Protein AF-A0A5B7SSB4-F1 (afdb_monomer_lite)

Secondary structure (DSSP, 8-state):
-PPPHHHHHHHHHHHHHHT---EEEEETTTEEEEE-TTHHHHHHHHHHTTTS---------TTT------SSHHHHHHHHHHHHHHHHHHS-S-----HHHHHH-HHHHHHHHHHHHHHHTT-HHHHHHHHHHHHHHHHHHHHHHH-GGGHHHHHHS-HHHHHHHHEEEETTEEEE---GGGTTTHHHHHHTHHHHHHHHHHHTTT--TTS-TTSTT---HHHHHHHHHHHHHHHHHHHHHHHHHHHHHHHHHHHHHHTT-

Organism: NCBI:txid2583587

Sequence (261 aa):
MILNQREKSEILELLISKEVDLRLTIEKNVGISIKHPKFEFIIATIKRSGKNFELDYFQSTFNNTVSVVFKDFASLKHRLSLWFDLIKKDYPSILQEKDNIKKLSRRYYKILEEAIIIKNIGFEDSSGMIFRKALEILIKDYFLFLLPSFEEKVLNNTIGRLITYFYEINNGEFEVKQHTKFGVIKPQLKEIKSLCKKIKTTFKLGNDFAHYERRMEKFNTSQLHSNILKIEQYIDFHMQEEFVKDMKAFLNAEFDSDEQF

Structure (mmCIF, N/CA/C/O backbone):
data_AF-A0A5B7SSB4-F1
#
_entry.id   AF-A0A5B7SSB4-F1
#
loop_
_atom_site.group_PDB
_atom_site.id
_atom_site.type_symbol
_atom_site.label_atom_id
_atom_site.label_alt_id
_atom_site.label_comp_id
_atom_site.label_asym_id
_atom_site.label_entity_id
_atom_site.label_seq_id
_atom_site.pdbx_PDB_ins_code
_atom_site.Cartn_x
_atom_site.Cartn_y
_atom_site.Cartn_z
_atom_site.occupancy
_atom_site.B_iso_or_equiv
_atom_site.auth_seq_id
_atom_site.auth_comp_id
_atom_site.auth_asym_id
_atom_site.auth_atom_id
_atom_site.pdbx_PDB_model_num
ATOM 1 N N . MET A 1 1 ? 14.233 -5.941 -40.319 1.00 61.81 1 MET A N 1
ATOM 2 C CA . MET A 1 1 ? 14.727 -7.268 -39.888 1.00 61.81 1 MET A CA 1
ATOM 3 C C . MET A 1 1 ? 13.528 -8.133 -39.531 1.00 61.81 1 MET A C 1
ATOM 5 O O . MET A 1 1 ? 12.715 -7.692 -38.728 1.00 61.81 1 MET A O 1
ATOM 9 N N . ILE A 1 2 ? 13.370 -9.304 -40.153 1.00 67.75 2 ILE A N 1
ATOM 10 C CA . ILE A 1 2 ? 12.308 -10.261 -39.803 1.00 67.75 2 ILE A CA 1
ATOM 11 C C . ILE A 1 2 ? 12.918 -11.274 -38.834 1.00 67.75 2 ILE A C 1
ATOM 13 O O . ILE A 1 2 ? 13.877 -11.944 -39.199 1.00 67.75 2 ILE A O 1
ATOM 17 N N . LEU A 1 3 ? 12.374 -11.365 -37.617 1.00 71.69 3 LEU A N 1
ATOM 18 C CA . LEU A 1 3 ? 12.866 -12.297 -36.599 1.00 71.69 3 LEU A CA 1
ATOM 19 C C . LEU A 1 3 ? 12.450 -13.734 -36.926 1.00 71.69 3 LEU A C 1
ATOM 21 O O . LEU A 1 3 ? 11.266 -13.999 -37.176 1.00 71.69 3 LEU A O 1
ATOM 25 N N . ASN A 1 4 ? 13.400 -14.665 -36.873 1.00 81.44 4 ASN A N 1
ATOM 26 C CA . ASN A 1 4 ? 13.123 -16.099 -36.962 1.00 81.44 4 ASN A CA 1
ATOM 27 C C . ASN A 1 4 ? 12.555 -16.644 -35.633 1.00 81.44 4 ASN A C 1
ATOM 29 O O . ASN A 1 4 ? 12.520 -15.944 -34.624 1.00 81.44 4 ASN A O 1
ATOM 33 N N . GLN A 1 5 ? 12.076 -17.893 -35.609 1.00 78.62 5 GLN A N 1
ATOM 34 C CA . GLN A 1 5 ? 11.436 -18.451 -34.405 1.00 78.62 5 GLN A CA 1
ATOM 35 C C . GLN A 1 5 ? 12.368 -18.515 -33.188 1.00 78.62 5 GLN A C 1
ATOM 37 O O . GLN A 1 5 ? 11.936 -18.207 -32.082 1.00 78.62 5 GLN A O 1
ATOM 42 N N . ARG A 1 6 ? 13.649 -18.845 -33.386 1.00 84.94 6 ARG A N 1
ATOM 43 C CA . ARG A 1 6 ? 14.643 -18.878 -32.306 1.00 84.94 6 ARG A CA 1
ATOM 44 C C . ARG A 1 6 ? 14.836 -17.490 -31.694 1.00 84.94 6 ARG A C 1
ATOM 46 O O . ARG A 1 6 ? 14.774 -17.339 -30.482 1.00 84.94 6 ARG A O 1
ATOM 53 N N . GLU A 1 7 ? 15.022 -16.478 -32.532 1.00 82.44 7 GLU A N 1
ATOM 54 C CA . GLU A 1 7 ? 15.206 -15.088 -32.105 1.00 82.44 7 GLU A CA 1
ATOM 55 C C . GLU A 1 7 ? 13.996 -14.556 -31.326 1.00 82.44 7 GLU A C 1
ATOM 57 O O . GLU A 1 7 ? 14.156 -13.823 -30.351 1.00 82.44 7 GLU A O 1
ATOM 62 N N . LYS A 1 8 ? 12.776 -14.955 -31.713 1.00 79.75 8 LYS A N 1
ATOM 63 C CA . LYS A 1 8 ? 11.553 -14.623 -30.966 1.00 79.75 8 LYS A CA 1
ATOM 64 C C . LYS A 1 8 ? 11.549 -15.251 -29.572 1.00 79.75 8 LYS A C 1
ATOM 66 O O . LYS A 1 8 ? 11.241 -14.550 -28.610 1.00 79.75 8 LYS A O 1
ATOM 71 N N . SER A 1 9 ? 11.908 -16.531 -29.459 1.00 81.56 9 SER A N 1
ATOM 72 C CA . SER A 1 9 ? 12.008 -17.217 -28.165 1.00 81.56 9 SER A CA 1
ATOM 73 C C . SER A 1 9 ? 13.052 -16.569 -27.258 1.00 81.56 9 SER A C 1
ATOM 75 O O . SER A 1 9 ? 12.758 -16.298 -26.100 1.00 81.56 9 SER A O 1
ATOM 77 N N . GLU A 1 10 ? 14.223 -16.210 -27.792 1.00 85.88 10 GLU A N 1
ATOM 78 C CA . GLU A 1 10 ? 15.281 -15.554 -27.011 1.00 85.88 10 GLU A CA 1
ATOM 79 C C . GLU A 1 10 ? 14.851 -14.183 -26.450 1.00 85.88 10 GLU A C 1
ATOM 81 O O . GLU A 1 10 ? 15.270 -13.798 -25.358 1.00 85.88 10 GLU A O 1
ATOM 86 N N . ILE A 1 11 ? 14.006 -13.431 -27.165 1.00 82.44 11 ILE A N 1
ATOM 87 C CA . ILE A 1 11 ? 13.444 -12.166 -26.657 1.00 82.44 11 ILE A CA 1
ATOM 88 C C . ILE A 1 11 ? 12.428 -12.420 -25.533 1.00 82.44 11 ILE A C 1
ATOM 90 O O . ILE A 1 11 ? 12.405 -11.675 -24.552 1.00 82.44 11 ILE A O 1
ATOM 94 N N . LEU A 1 12 ? 11.590 -13.453 -25.662 1.00 80.56 12 LEU A N 1
ATOM 95 C CA . LEU A 1 12 ? 10.629 -13.831 -24.620 1.00 80.56 12 LEU A CA 1
ATOM 96 C C . LEU A 1 12 ? 11.343 -14.317 -23.351 1.00 80.56 12 LEU A C 1
ATOM 98 O O . LEU A 1 12 ? 10.981 -13.908 -22.252 1.00 80.56 12 LEU A O 1
ATOM 102 N N . GLU A 1 13 ? 12.394 -15.122 -23.491 1.00 84.56 13 GLU A N 1
ATOM 103 C CA . GLU A 1 13 ? 13.246 -15.535 -22.369 1.00 84.56 13 GLU A CA 1
ATOM 104 C C . GLU A 1 13 ? 13.904 -14.332 -21.691 1.00 84.56 13 GLU A C 1
ATOM 106 O O . GLU A 1 13 ? 13.937 -14.250 -20.463 1.00 84.56 13 GLU A O 1
ATOM 111 N N . LEU A 1 14 ? 14.374 -13.358 -22.479 1.00 83.75 14 LEU A N 1
ATOM 112 C CA . LEU A 1 14 ? 14.952 -12.130 -21.946 1.00 83.75 14 LEU A CA 1
ATOM 113 C C . LEU A 1 14 ? 13.928 -11.345 -21.111 1.00 83.75 14 LEU A C 1
ATOM 115 O O . LEU A 1 14 ? 14.255 -10.948 -19.997 1.00 83.75 14 LEU A O 1
ATOM 119 N N . LEU A 1 15 ? 12.694 -11.166 -21.589 1.00 77.88 15 LEU A N 1
ATOM 120 C CA . LEU A 1 15 ? 11.617 -10.543 -20.803 1.00 77.88 15 LEU A CA 1
ATOM 121 C C . LEU A 1 15 ? 11.372 -11.253 -19.468 1.00 77.88 15 LEU A C 1
ATOM 123 O O . LEU A 1 15 ? 11.325 -10.601 -18.424 1.00 77.88 15 LEU A O 1
ATOM 127 N N . ILE A 1 16 ? 11.223 -12.582 -19.514 1.00 79.38 16 ILE A N 1
ATOM 128 C CA . ILE A 1 16 ? 10.944 -13.414 -18.338 1.00 79.38 16 ILE A CA 1
ATOM 129 C C . ILE A 1 16 ? 12.093 -13.291 -17.335 1.00 79.38 16 ILE A C 1
ATOM 131 O O . ILE A 1 16 ? 11.853 -13.014 -16.164 1.00 79.38 16 ILE A O 1
ATOM 135 N N . SER A 1 17 ? 13.342 -13.401 -17.801 1.00 81.75 17 SER A N 1
ATOM 136 C CA . SER A 1 17 ? 14.544 -13.275 -16.962 1.00 81.75 17 SER A CA 1
ATOM 137 C C . SER A 1 17 ? 14.662 -11.916 -16.270 1.00 81.75 17 SER A C 1
ATOM 139 O O . SER A 1 17 ? 15.265 -11.800 -15.204 1.00 81.75 17 SER A O 1
ATOM 141 N N . LYS A 1 18 ? 14.087 -10.874 -16.876 1.00 78.75 18 LYS A N 1
ATOM 142 C CA . LYS A 1 18 ? 14.100 -9.512 -16.347 1.00 78.75 18 LYS A CA 1
ATOM 143 C C . LYS A 1 18 ? 12.887 -9.219 -15.466 1.00 78.75 18 LYS A C 1
ATOM 145 O O . LYS A 1 18 ? 12.890 -8.185 -14.809 1.00 78.75 18 LYS A O 1
ATOM 150 N N . GLU A 1 19 ? 11.914 -10.127 -15.364 1.00 71.62 19 GLU A N 1
ATOM 151 C CA . GLU A 1 19 ? 10.682 -9.960 -14.575 1.00 71.62 19 GLU A CA 1
ATOM 152 C C . GLU A 1 19 ? 9.905 -8.689 -14.961 1.00 71.62 19 GLU A C 1
ATOM 154 O O . GLU A 1 19 ? 9.347 -7.993 -14.111 1.00 71.62 19 GLU A O 1
ATOM 159 N N . VAL A 1 20 ? 9.905 -8.344 -16.252 1.00 69.69 20 VAL A N 1
ATOM 160 C CA . VAL A 1 20 ? 9.178 -7.174 -16.751 1.00 69.69 20 VAL A CA 1
ATOM 161 C C . VAL A 1 20 ? 7.845 -7.634 -17.331 1.00 69.69 20 VAL A C 1
ATOM 163 O O . VAL A 1 20 ? 7.819 -8.386 -18.305 1.00 69.69 20 VAL A O 1
ATOM 166 N N . ASP A 1 21 ? 6.737 -7.165 -16.757 1.00 68.25 21 ASP A N 1
ATOM 167 C CA . ASP A 1 21 ? 5.391 -7.453 -17.262 1.00 68.25 21 ASP A CA 1
ATOM 168 C C . ASP A 1 21 ? 5.093 -6.623 -18.516 1.00 68.25 21 ASP A C 1
ATOM 170 O O . ASP A 1 21 ? 4.445 -5.583 -18.469 1.00 68.25 21 ASP A O 1
ATOM 174 N N . LEU A 1 22 ? 5.629 -7.046 -19.659 1.00 67.75 22 LEU A N 1
ATOM 175 C CA . LEU A 1 22 ? 5.353 -6.448 -20.963 1.00 67.75 22 LEU A CA 1
ATOM 176 C C . LEU A 1 22 ? 4.788 -7.500 -21.899 1.00 67.75 22 LEU A C 1
ATOM 178 O O . LEU A 1 22 ? 5.375 -8.564 -22.096 1.00 67.75 22 LEU A O 1
ATOM 182 N N . ARG A 1 23 ? 3.692 -7.162 -22.581 1.00 64.94 23 ARG A N 1
ATOM 183 C CA . ARG A 1 23 ? 3.211 -7.976 -23.695 1.00 64.94 23 ARG A CA 1
ATOM 184 C C . ARG A 1 23 ? 3.911 -7.524 -24.964 1.00 64.94 23 ARG A C 1
ATOM 186 O O . ARG A 1 23 ? 3.591 -6.472 -25.514 1.00 64.94 23 ARG A O 1
ATOM 193 N N . LEU A 1 24 ? 4.849 -8.329 -25.450 1.00 63.88 24 LEU A N 1
ATOM 194 C CA . LEU A 1 24 ? 5.444 -8.121 -26.767 1.00 63.88 24 LEU A CA 1
ATOM 195 C C . LEU A 1 24 ? 4.628 -8.854 -27.823 1.00 63.88 24 LEU A C 1
ATOM 197 O O . LEU A 1 24 ? 4.433 -10.064 -27.753 1.00 63.88 24 LEU A O 1
ATOM 201 N N . THR A 1 25 ? 4.167 -8.116 -28.825 1.00 60.38 25 THR A N 1
ATOM 202 C CA . THR A 1 25 ? 3.617 -8.692 -30.051 1.00 60.38 25 THR A CA 1
ATOM 203 C C . THR A 1 25 ? 4.641 -8.498 -31.156 1.00 60.38 25 THR A C 1
ATOM 205 O O . THR A 1 25 ? 5.017 -7.373 -31.468 1.00 60.38 25 THR A O 1
ATOM 208 N N . ILE A 1 26 ? 5.121 -9.590 -31.745 1.00 59.38 26 ILE A N 1
ATOM 209 C CA . ILE A 1 26 ? 6.052 -9.526 -32.875 1.00 59.38 26 ILE A CA 1
ATOM 210 C C . ILE A 1 26 ? 5.217 -9.601 -34.149 1.00 59.38 26 ILE A C 1
ATOM 212 O O . ILE A 1 26 ? 4.745 -10.675 -34.530 1.00 59.38 26 ILE A O 1
ATOM 216 N N . GLU A 1 27 ? 4.996 -8.452 -34.780 1.00 57.31 27 GLU A N 1
ATOM 217 C CA . GLU A 1 27 ? 4.173 -8.351 -35.981 1.00 57.31 27 GLU A CA 1
ATOM 218 C C . GLU A 1 27 ? 4.957 -8.845 -37.200 1.00 57.31 27 GLU A C 1
ATOM 220 O O . GLU A 1 27 ? 6.133 -8.512 -37.393 1.00 57.31 27 GLU A O 1
ATOM 225 N N . LYS A 1 28 ? 4.314 -9.665 -38.043 1.00 52.06 28 LYS A N 1
ATOM 226 C CA . LYS A 1 28 ? 4.916 -10.120 -39.302 1.00 52.06 28 LYS A CA 1
ATOM 227 C C . LYS A 1 28 ? 5.254 -8.888 -40.146 1.00 52.06 28 LYS A C 1
ATOM 229 O O . LYS A 1 28 ? 4.363 -8.139 -40.518 1.00 52.06 28 LYS A O 1
ATOM 234 N N . ASN A 1 29 ? 6.537 -8.730 -40.466 1.00 50.91 29 ASN A N 1
ATOM 235 C CA . ASN A 1 29 ? 7.087 -7.722 -41.381 1.00 50.91 29 ASN A CA 1
ATOM 236 C C . ASN A 1 29 ? 7.134 -6.264 -40.881 1.00 50.91 29 ASN A C 1
ATOM 238 O O . ASN A 1 29 ? 7.592 -5.417 -41.641 1.00 50.91 29 ASN A O 1
ATOM 242 N N . VAL A 1 30 ? 6.735 -5.960 -39.636 1.00 51.00 30 VAL A N 1
ATOM 243 C CA . VAL A 1 30 ? 6.616 -4.560 -39.158 1.00 51.00 30 VAL A CA 1
ATOM 244 C C . VAL A 1 30 ? 7.504 -4.246 -37.944 1.00 51.00 30 VAL A C 1
ATOM 246 O O . VAL A 1 30 ? 8.004 -3.129 -37.832 1.00 51.00 30 VAL A O 1
ATOM 249 N N . GLY A 1 31 ? 7.804 -5.222 -37.076 1.00 58.00 31 GLY A N 1
ATOM 250 C CA . GLY A 1 31 ? 8.709 -5.028 -35.933 1.00 58.00 31 GLY A CA 1
ATOM 251 C C . GLY A 1 31 ? 8.188 -5.623 -34.623 1.00 58.00 31 GLY A C 1
ATOM 252 O O . GLY A 1 31 ? 7.374 -6.547 -34.622 1.00 58.00 31 GLY A O 1
ATOM 253 N N . ILE A 1 32 ? 8.694 -5.107 -33.499 1.00 58.12 32 ILE A N 1
ATOM 254 C CA . ILE A 1 32 ? 8.256 -5.473 -32.145 1.00 58.12 32 ILE A CA 1
ATOM 255 C C . ILE A 1 32 ? 7.293 -4.397 -31.646 1.00 58.12 32 ILE A C 1
ATOM 257 O O . ILE A 1 32 ? 7.675 -3.240 -31.500 1.00 58.12 32 ILE A O 1
ATOM 261 N N . SER A 1 33 ? 6.061 -4.794 -31.351 1.00 61.00 33 SER A N 1
ATOM 262 C CA . SER A 1 33 ? 5.044 -3.958 -30.721 1.00 61.00 33 SER A CA 1
ATOM 263 C C . SER A 1 33 ? 5.019 -4.243 -29.221 1.00 61.00 33 SER A C 1
ATOM 265 O O . SER A 1 33 ? 4.855 -5.390 -28.797 1.00 61.00 33 SER A O 1
ATOM 267 N N . ILE A 1 34 ? 5.212 -3.206 -28.406 1.00 61.12 34 ILE A N 1
ATOM 268 C CA . ILE A 1 34 ? 5.143 -3.297 -26.945 1.00 61.12 34 ILE A CA 1
ATOM 269 C C . ILE A 1 34 ? 3.747 -2.854 -26.519 1.00 61.12 34 ILE A C 1
ATOM 271 O O . ILE A 1 34 ? 3.379 -1.696 -26.698 1.00 61.12 34 ILE A O 1
ATOM 275 N N . LYS A 1 35 ? 2.975 -3.761 -25.921 1.00 60.94 35 LYS A N 1
ATOM 276 C CA . LYS A 1 35 ? 1.683 -3.444 -25.312 1.00 60.94 35 LYS A CA 1
ATOM 277 C C . LYS A 1 35 ? 1.819 -3.479 -23.799 1.00 60.94 35 LYS A C 1
ATOM 279 O O . LYS A 1 35 ? 2.118 -4.515 -23.209 1.00 60.94 35 LYS A O 1
ATOM 284 N N . HIS A 1 36 ? 1.562 -2.337 -23.175 1.00 60.50 36 HIS A N 1
ATOM 285 C CA . HIS A 1 36 ? 1.507 -2.211 -21.727 1.00 60.50 36 HIS A CA 1
ATOM 286 C C . HIS A 1 36 ? 0.475 -1.141 -21.348 1.00 60.50 36 HIS A C 1
ATOM 288 O O . HIS A 1 36 ? 0.444 -0.100 -22.010 1.00 60.50 36 HIS A O 1
ATOM 294 N N . PRO A 1 37 ? -0.329 -1.328 -20.280 1.00 56.59 37 PRO A N 1
ATOM 295 C CA . PRO A 1 37 ? -1.279 -0.312 -19.812 1.00 56.59 37 PRO A CA 1
ATOM 296 C C . PRO A 1 37 ? -0.639 1.054 -19.525 1.00 56.59 37 PRO A C 1
ATOM 298 O O . PRO A 1 37 ? -1.326 2.069 -19.499 1.00 56.59 37 PRO A O 1
ATOM 301 N N . LYS A 1 38 ? 0.684 1.085 -19.325 1.00 60.94 38 LYS A N 1
ATOM 302 C CA . LYS A 1 38 ? 1.476 2.291 -19.049 1.00 60.94 38 LYS A CA 1
ATOM 303 C C . LYS A 1 38 ? 2.543 2.581 -20.096 1.00 60.94 38 LYS A C 1
ATOM 305 O O . LYS A 1 38 ? 3.650 2.997 -19.761 1.00 60.94 38 LYS A O 1
ATOM 310 N N . PHE A 1 39 ? 2.218 2.330 -21.359 1.00 62.78 39 PHE A N 1
ATOM 311 C CA . PHE A 1 39 ? 3.118 2.547 -22.491 1.00 62.78 39 PHE A CA 1
ATOM 312 C C . PHE A 1 39 ? 3.774 3.943 -22.493 1.00 62.78 39 PHE A C 1
ATOM 314 O O . PHE A 1 39 ? 4.983 4.044 -22.682 1.00 62.78 39 PHE A O 1
ATOM 321 N N . GLU A 1 40 ? 3.028 5.003 -22.166 1.00 61.25 40 GLU A N 1
ATOM 322 C CA . GLU A 1 40 ? 3.552 6.381 -22.107 1.00 61.25 40 GLU A CA 1
ATOM 323 C C . GLU A 1 40 ? 4.732 6.553 -21.132 1.00 61.25 40 GLU A C 1
ATOM 325 O O . GLU A 1 40 ? 5.700 7.253 -21.434 1.00 61.25 40 GLU A O 1
ATOM 330 N N . PHE A 1 41 ? 4.704 5.867 -19.985 1.00 61.09 41 PHE A N 1
ATOM 331 C CA . PHE A 1 41 ? 5.784 5.926 -18.994 1.00 61.09 41 PHE A CA 1
ATOM 332 C C . PHE A 1 41 ? 7.034 5.193 -19.474 1.00 61.09 41 PHE A C 1
ATOM 334 O O . PHE A 1 41 ? 8.143 5.694 -19.311 1.00 61.09 41 PHE A O 1
ATOM 341 N N . ILE A 1 42 ? 6.855 4.046 -20.133 1.00 63.72 42 ILE A N 1
ATOM 342 C CA . ILE A 1 42 ? 7.950 3.290 -20.751 1.00 63.72 42 ILE A CA 1
ATOM 343 C C . ILE A 1 42 ? 8.645 4.146 -21.814 1.00 63.72 42 ILE A C 1
ATOM 345 O O . ILE A 1 42 ? 9.872 4.246 -21.828 1.00 63.72 42 ILE A O 1
ATOM 349 N N . ILE A 1 43 ? 7.869 4.828 -22.661 1.00 64.19 43 ILE A N 1
ATOM 350 C CA . ILE A 1 43 ? 8.411 5.746 -23.666 1.00 64.19 43 ILE A CA 1
ATOM 351 C C . ILE A 1 43 ? 9.146 6.920 -23.013 1.00 64.19 43 ILE A C 1
ATOM 353 O O . ILE A 1 43 ? 10.232 7.279 -23.471 1.00 64.19 43 ILE A O 1
ATOM 357 N N . ALA A 1 44 ? 8.610 7.503 -21.939 1.00 64.38 44 ALA A N 1
ATOM 358 C CA . ALA A 1 44 ? 9.283 8.571 -21.203 1.00 64.38 44 ALA A CA 1
ATOM 359 C C . ALA A 1 44 ? 10.620 8.108 -20.592 1.00 64.38 44 ALA A C 1
ATOM 361 O O . ALA A 1 44 ? 11.628 8.803 -20.736 1.00 64.38 44 ALA A O 1
ATOM 362 N N . THR A 1 45 ? 10.660 6.918 -19.982 1.00 65.81 45 THR A N 1
ATOM 363 C CA . THR A 1 45 ? 11.883 6.291 -19.450 1.00 65.81 45 THR A CA 1
ATOM 364 C C . THR A 1 45 ? 12.933 6.093 -20.541 1.00 65.81 45 THR A C 1
ATOM 366 O O . THR A 1 45 ? 14.085 6.504 -20.373 1.00 65.81 45 THR A O 1
ATOM 369 N N . ILE A 1 46 ? 12.534 5.541 -21.691 1.00 65.25 46 ILE A N 1
ATOM 370 C CA . ILE A 1 46 ? 13.436 5.322 -22.828 1.00 65.25 46 ILE A CA 1
ATOM 371 C C . ILE A 1 46 ? 13.962 6.664 -23.360 1.00 65.25 46 ILE A C 1
ATOM 373 O O . ILE A 1 46 ? 15.174 6.823 -23.507 1.00 65.25 46 ILE A O 1
ATOM 377 N N . LYS A 1 47 ? 13.090 7.663 -23.566 1.00 65.12 47 LYS A N 1
ATOM 378 C CA . LYS A 1 47 ? 13.470 9.009 -24.040 1.00 65.12 47 LYS A CA 1
ATOM 379 C C . LYS A 1 47 ? 14.444 9.715 -23.089 1.00 65.12 47 LYS A C 1
ATOM 381 O O . LYS A 1 47 ? 15.429 10.292 -23.542 1.00 65.12 47 LYS A O 1
ATOM 386 N N . ARG A 1 48 ? 14.209 9.642 -21.773 1.00 62.19 48 ARG A N 1
ATOM 387 C CA . ARG A 1 48 ? 15.051 10.279 -20.740 1.00 62.19 48 ARG A CA 1
ATOM 388 C C . ARG A 1 48 ? 16.475 9.721 -20.703 1.00 62.19 48 ARG A C 1
ATOM 390 O O . ARG A 1 48 ? 17.406 10.448 -20.373 1.00 62.19 48 ARG A O 1
ATOM 397 N N . SER A 1 49 ? 16.659 8.449 -21.052 1.00 60.78 49 SER A N 1
ATOM 398 C CA . SER A 1 49 ? 17.982 7.808 -21.077 1.00 60.78 49 SER A CA 1
ATOM 399 C C . SER A 1 49 ? 18.905 8.304 -22.208 1.00 60.78 49 SER A C 1
ATOM 401 O O . SER A 1 49 ? 20.082 7.941 -22.246 1.00 60.78 49 SER A O 1
ATOM 403 N N . GLY A 1 50 ? 18.399 9.155 -23.111 1.00 52.81 50 GLY A N 1
ATOM 404 C CA . GLY A 1 50 ? 19.053 9.653 -24.324 1.00 52.81 50 GLY A CA 1
ATOM 405 C C . GLY A 1 50 ? 20.249 10.595 -24.136 1.00 52.81 50 GLY A C 1
ATOM 406 O O . GLY A 1 50 ? 20.249 11.687 -24.692 1.00 52.81 50 GLY A O 1
ATOM 407 N N . LYS A 1 51 ? 21.300 10.170 -23.422 1.00 45.78 51 LYS A N 1
ATOM 408 C CA . LYS A 1 51 ? 22.646 10.765 -23.560 1.00 45.78 51 LYS A CA 1
ATOM 409 C C . LYS A 1 51 ? 23.645 9.907 -24.348 1.00 45.78 51 LYS A C 1
ATOM 411 O O . LYS A 1 51 ? 24.652 10.454 -24.764 1.00 45.78 51 LYS A O 1
ATOM 416 N N . ASN A 1 52 ? 23.352 8.632 -24.631 1.00 40.88 52 ASN A N 1
ATOM 417 C CA . ASN A 1 52 ? 24.245 7.732 -25.393 1.00 40.88 52 ASN A CA 1
ATOM 418 C C . ASN A 1 52 ? 23.538 6.930 -26.503 1.00 40.88 52 ASN A C 1
ATOM 420 O O . ASN A 1 52 ? 24.087 5.961 -27.024 1.00 40.88 52 ASN A O 1
ATOM 424 N N . PHE A 1 53 ? 22.301 7.282 -26.847 1.00 48.59 53 PHE A N 1
ATOM 425 C CA . PHE A 1 53 ? 21.499 6.509 -27.790 1.00 48.59 53 PHE A CA 1
ATOM 426 C C . PHE A 1 53 ? 21.114 7.403 -28.963 1.00 48.59 53 PHE A C 1
ATOM 428 O O . PHE A 1 53 ? 20.040 7.997 -28.958 1.00 48.59 53 PHE A O 1
ATOM 435 N N . GLU A 1 54 ? 21.997 7.512 -29.957 1.00 38.09 54 GLU A N 1
ATOM 436 C CA . GLU A 1 54 ? 21.603 8.002 -31.279 1.00 38.09 54 GLU A CA 1
ATOM 437 C C . GLU A 1 54 ? 20.495 7.080 -31.802 1.00 38.09 54 GLU A C 1
ATOM 439 O O . GLU A 1 54 ? 20.689 5.891 -32.080 1.00 38.09 54 GLU A O 1
ATOM 444 N N . LEU A 1 55 ? 19.284 7.627 -31.777 1.00 42.22 55 LEU A N 1
ATOM 445 C CA . LEU A 1 55 ? 18.058 7.052 -32.298 1.00 42.22 55 LEU A CA 1
ATOM 446 C C . LEU A 1 55 ? 17.940 7.560 -33.728 1.00 42.22 55 LEU A C 1
ATOM 448 O O . LEU A 1 55 ? 17.255 8.547 -33.994 1.00 42.22 55 LEU A O 1
ATOM 452 N N . ASP A 1 56 ? 18.660 6.911 -34.635 1.00 31.27 56 ASP A N 1
ATOM 453 C CA . ASP A 1 56 ? 18.478 7.156 -36.056 1.00 31.27 56 ASP A CA 1
ATOM 454 C C . ASP A 1 56 ? 17.033 6.786 -36.435 1.00 31.27 56 ASP A C 1
ATOM 456 O O . ASP A 1 56 ? 16.619 5.628 -36.355 1.00 31.27 56 ASP A O 1
ATOM 460 N N . TYR A 1 57 ? 16.296 7.820 -36.853 1.00 34.97 57 TYR A N 1
ATOM 461 C CA . TYR A 1 57 ? 14.944 7.832 -37.421 1.00 34.97 57 TYR A CA 1
ATOM 462 C C . TYR A 1 57 ? 13.770 7.646 -36.444 1.00 34.97 57 TYR A C 1
ATOM 464 O O . TYR A 1 57 ? 13.138 6.597 -36.355 1.00 34.97 57 TYR A O 1
ATOM 472 N N . PHE A 1 58 ? 13.366 8.755 -35.817 1.00 36.91 58 PHE A N 1
ATOM 473 C CA . PHE A 1 58 ? 11.980 8.962 -35.395 1.00 36.91 58 PHE A CA 1
ATOM 474 C C . PHE A 1 58 ? 11.122 9.334 -36.615 1.00 36.91 58 PHE A C 1
ATOM 476 O O . PHE A 1 58 ? 11.175 10.471 -37.079 1.00 36.91 58 PHE A O 1
ATOM 483 N N . GLN A 1 59 ? 10.279 8.426 -37.108 1.00 34.88 59 GLN A N 1
ATOM 484 C CA . GLN A 1 59 ? 9.083 8.830 -37.853 1.00 34.88 59 GLN A CA 1
ATOM 485 C C . GLN A 1 59 ? 7.872 8.705 -36.933 1.00 34.88 59 GLN A C 1
ATOM 487 O O . GLN A 1 59 ? 7.290 7.639 -36.758 1.00 34.88 59 GLN A O 1
ATOM 492 N N . SER A 1 60 ? 7.509 9.834 -36.326 1.00 32.25 60 SER A N 1
ATOM 493 C CA . SER A 1 60 ? 6.186 10.027 -35.743 1.00 32.25 60 SER A CA 1
ATOM 494 C C . SER A 1 60 ? 5.157 9.923 -36.866 1.00 32.25 60 SER A C 1
ATOM 496 O O . SER A 1 60 ? 5.016 10.851 -37.661 1.00 32.25 60 SER A O 1
ATOM 498 N N . THR A 1 61 ? 4.409 8.827 -36.916 1.00 35.53 61 THR A N 1
ATOM 499 C CA . THR A 1 61 ? 3.070 8.859 -37.505 1.00 35.53 61 THR A CA 1
ATOM 500 C C . THR A 1 61 ? 2.052 8.784 -36.376 1.00 35.53 61 THR A C 1
ATOM 502 O O . THR A 1 61 ? 2.272 8.091 -35.387 1.00 35.53 61 THR A O 1
ATOM 505 N N . PHE A 1 62 ? 0.999 9.586 -36.539 1.00 34.38 62 PHE A N 1
ATOM 506 C CA . PHE A 1 62 ? -0.193 9.923 -35.742 1.00 34.38 62 PHE A CA 1
ATOM 507 C C . PHE A 1 62 ? -0.772 8.954 -34.666 1.00 34.38 62 PHE A C 1
ATOM 509 O O . PHE A 1 62 ? -1.777 9.305 -34.058 1.00 34.38 62 PHE A O 1
ATOM 516 N N . ASN A 1 63 ? -0.167 7.800 -34.356 1.00 42.69 63 ASN A N 1
ATOM 517 C CA . ASN A 1 63 ? -0.747 6.706 -33.560 1.00 42.69 63 ASN A CA 1
ATOM 518 C C . ASN A 1 63 ? 0.115 6.215 -32.365 1.00 42.69 63 ASN A C 1
ATOM 520 O O . ASN A 1 63 ? 0.049 5.037 -32.012 1.00 42.69 63 ASN A O 1
ATOM 524 N N . ASN A 1 64 ? 0.951 7.057 -31.741 1.00 48.59 64 ASN A N 1
ATOM 525 C CA . ASN A 1 64 ? 1.815 6.674 -30.597 1.00 48.59 64 ASN A CA 1
ATOM 526 C C . ASN A 1 64 ? 2.688 5.421 -30.835 1.00 48.59 64 ASN A C 1
ATOM 528 O O . ASN A 1 64 ? 3.029 4.694 -29.904 1.00 48.59 64 ASN A O 1
ATOM 532 N N . THR A 1 65 ? 3.072 5.143 -32.079 1.00 44.88 65 THR A N 1
ATOM 533 C CA . THR A 1 65 ? 3.890 3.972 -32.416 1.00 44.88 65 THR A CA 1
ATOM 534 C C . THR A 1 65 ? 5.359 4.384 -32.521 1.00 44.88 65 THR A C 1
ATOM 536 O O . THR A 1 65 ? 5.683 5.357 -33.198 1.00 44.88 65 THR A O 1
ATOM 539 N N . VAL A 1 66 ? 6.256 3.669 -31.834 1.00 50.75 66 VAL A N 1
ATOM 540 C CA . VAL A 1 66 ? 7.710 3.897 -31.904 1.00 50.75 66 VAL A CA 1
ATOM 541 C C . VAL A 1 66 ? 8.347 2.751 -32.676 1.00 50.75 66 VAL A C 1
ATOM 543 O O . VAL A 1 66 ? 8.329 1.609 -32.222 1.00 50.75 66 VAL A O 1
ATOM 546 N N . SER A 1 67 ? 8.920 3.059 -33.837 1.00 51.50 67 SER A N 1
ATOM 547 C CA . SER A 1 67 ? 9.654 2.099 -34.661 1.00 51.50 67 SER A CA 1
ATOM 548 C C . SER A 1 67 ? 11.152 2.348 -34.511 1.00 51.50 67 SER A C 1
ATOM 550 O O . SER A 1 67 ? 11.617 3.458 -34.740 1.00 51.50 67 SER A O 1
ATOM 552 N N . VAL A 1 68 ? 11.907 1.318 -34.123 1.00 56.16 68 VAL A N 1
ATOM 553 C CA . VAL A 1 68 ? 13.375 1.367 -34.042 1.00 56.16 68 VAL A CA 1
ATOM 554 C C . VAL A 1 68 ? 13.949 0.317 -34.983 1.00 56.16 68 VAL A C 1
ATOM 556 O O . VAL A 1 68 ? 13.559 -0.852 -34.932 1.00 56.16 68 VAL A O 1
ATOM 559 N N . VAL A 1 69 ? 14.868 0.735 -35.853 1.00 58.88 69 VAL A N 1
ATOM 560 C CA . VAL A 1 69 ? 15.541 -0.152 -36.808 1.00 58.88 69 VAL A CA 1
ATOM 561 C C . VAL A 1 69 ? 16.886 -0.582 -36.229 1.00 58.88 69 VAL A C 1
ATOM 563 O O . VAL A 1 69 ? 17.709 0.244 -35.847 1.00 58.88 69 VAL A O 1
ATOM 566 N N . PHE A 1 70 ? 17.121 -1.891 -36.180 1.00 64.88 70 PHE A N 1
ATOM 567 C CA . PHE A 1 70 ? 18.371 -2.478 -35.698 1.00 64.88 70 PHE A CA 1
ATOM 568 C C . PHE A 1 70 ? 19.136 -3.113 -36.856 1.00 64.88 70 PHE A C 1
ATOM 570 O O . PHE A 1 70 ? 18.526 -3.742 -37.724 1.00 64.88 70 PHE A O 1
ATOM 577 N N . LYS A 1 71 ? 20.465 -2.950 -36.854 1.00 70.19 71 LYS A N 1
ATOM 578 C CA . LYS A 1 71 ? 21.362 -3.498 -37.887 1.00 70.19 71 LYS A CA 1
ATOM 579 C C . LYS A 1 71 ? 21.407 -5.029 -37.860 1.00 70.19 71 LYS A C 1
ATOM 581 O O . LYS A 1 71 ? 21.454 -5.653 -38.912 1.00 70.19 71 LYS A O 1
ATOM 586 N N . ASP A 1 72 ? 21.352 -5.614 -36.667 1.00 78.12 72 ASP A N 1
ATOM 587 C CA . ASP A 1 72 ? 21.441 -7.054 -36.436 1.00 78.12 72 ASP A CA 1
ATOM 588 C C . ASP A 1 72 ? 20.707 -7.464 -35.140 1.00 78.12 72 ASP A C 1
ATOM 590 O O . ASP A 1 72 ? 20.313 -6.621 -34.321 1.00 78.12 72 ASP A O 1
ATOM 594 N N . PHE A 1 73 ? 20.515 -8.774 -34.956 1.00 79.31 73 PHE A N 1
ATOM 595 C CA . PHE A 1 73 ? 19.812 -9.330 -33.800 1.00 79.31 73 PHE A CA 1
ATOM 596 C C . PHE A 1 73 ? 20.567 -9.142 -32.474 1.00 79.31 73 PHE A C 1
ATOM 598 O O . PHE A 1 73 ? 19.933 -8.902 -31.447 1.00 79.31 73 PHE A O 1
ATOM 605 N N . ALA A 1 74 ? 21.902 -9.197 -32.470 1.00 81.19 74 ALA A N 1
ATOM 606 C CA . ALA A 1 74 ? 22.690 -9.018 -31.249 1.00 81.19 74 ALA A CA 1
ATOM 607 C C . ALA A 1 74 ? 22.554 -7.585 -30.710 1.00 81.19 74 ALA A C 1
ATOM 609 O O . ALA A 1 74 ? 22.307 -7.383 -29.519 1.00 81.19 74 ALA A O 1
ATOM 610 N N . SER A 1 75 ? 22.603 -6.601 -31.608 1.00 77.88 75 SER A N 1
ATOM 611 C CA . SER A 1 75 ? 22.325 -5.194 -31.337 1.00 77.88 75 SER A CA 1
ATOM 612 C C . SER A 1 75 ? 20.915 -5.004 -30.772 1.00 77.88 75 SER A C 1
ATOM 614 O O . SER A 1 75 ? 20.752 -4.330 -29.756 1.00 77.88 75 SER A O 1
ATOM 616 N N . LEU A 1 76 ? 19.895 -5.625 -31.376 1.00 78.69 76 LEU A N 1
ATOM 617 C CA . LEU A 1 76 ? 18.523 -5.598 -30.856 1.00 78.69 76 LEU A CA 1
ATOM 618 C C . LEU A 1 76 ? 18.439 -6.180 -29.438 1.00 78.69 76 LEU A C 1
ATOM 620 O O . LEU A 1 76 ? 17.923 -5.522 -28.536 1.00 78.69 76 LEU A O 1
ATOM 624 N N . LYS A 1 77 ? 18.963 -7.392 -29.229 1.00 81.69 77 LYS A N 1
ATOM 625 C CA . LYS A 1 77 ? 18.910 -8.106 -27.945 1.00 81.69 77 LYS A CA 1
ATOM 626 C C . LYS A 1 77 ? 19.591 -7.317 -26.830 1.00 81.69 77 LYS A C 1
ATOM 628 O O . LYS A 1 77 ? 19.030 -7.177 -25.745 1.00 81.69 77 LYS A O 1
ATOM 633 N N . HIS A 1 78 ? 20.767 -6.753 -27.108 1.00 83.19 78 HIS A N 1
ATOM 634 C CA . HIS A 1 78 ? 21.484 -5.916 -26.153 1.00 83.19 78 HIS A CA 1
ATOM 635 C C . HIS A 1 78 ? 20.663 -4.684 -25.751 1.00 83.19 78 HIS A C 1
ATOM 637 O O . HIS A 1 78 ? 20.511 -4.404 -24.561 1.00 83.19 78 HIS A O 1
ATOM 643 N N . ARG A 1 79 ? 20.065 -3.978 -26.720 1.00 77.50 79 ARG A N 1
ATOM 644 C CA . ARG A 1 79 ? 19.252 -2.791 -26.413 1.00 77.50 79 ARG A CA 1
ATOM 645 C C . ARG A 1 79 ? 17.960 -3.131 -25.686 1.00 77.50 79 ARG A C 1
ATOM 647 O O . ARG A 1 79 ? 17.619 -2.425 -24.746 1.00 77.50 79 ARG A O 1
ATOM 654 N N . LEU A 1 80 ? 17.279 -4.212 -26.067 1.00 79.00 80 LEU A N 1
ATOM 655 C CA . LEU A 1 80 ? 16.110 -4.695 -25.332 1.00 79.00 80 LEU A CA 1
ATOM 656 C C . LEU A 1 80 ? 16.467 -5.028 -23.885 1.00 79.00 80 LEU A C 1
ATOM 658 O O . LEU A 1 80 ? 15.714 -4.657 -22.995 1.00 79.00 80 LEU A O 1
ATOM 662 N N . SER A 1 81 ? 17.631 -5.635 -23.629 1.00 83.19 81 SER A N 1
ATOM 663 C CA . SER A 1 81 ? 18.088 -5.866 -22.254 1.00 83.19 81 SER A CA 1
ATOM 664 C C . SER A 1 81 ? 18.230 -4.554 -21.489 1.00 83.19 81 SER A C 1
ATOM 666 O O . SER A 1 81 ? 17.689 -4.448 -20.396 1.00 83.19 81 SER A O 1
ATOM 668 N N . LEU A 1 82 ? 18.901 -3.548 -22.064 1.00 81.44 82 LEU A N 1
ATOM 669 C CA . LEU A 1 82 ? 19.054 -2.237 -21.422 1.00 81.44 82 LEU A CA 1
ATOM 670 C C . LEU A 1 82 ? 17.703 -1.557 -21.175 1.00 81.44 82 LEU A C 1
ATOM 672 O O . LEU A 1 82 ? 17.493 -0.966 -20.119 1.00 81.44 82 LEU A O 1
ATOM 676 N N . TRP A 1 83 ? 16.771 -1.648 -22.125 1.00 78.62 83 TRP A N 1
ATOM 677 C CA . TRP A 1 83 ? 15.421 -1.118 -21.953 1.00 78.62 83 TRP A CA 1
ATOM 678 C C . TRP A 1 83 ? 14.665 -1.851 -20.860 1.00 78.62 83 TRP A C 1
ATOM 680 O O . TRP A 1 83 ? 14.063 -1.195 -20.023 1.00 78.62 83 TRP A O 1
ATOM 690 N N . PHE A 1 84 ? 14.709 -3.179 -20.820 1.00 79.06 84 PHE A N 1
ATOM 691 C CA . PHE A 1 84 ? 14.065 -3.950 -19.761 1.00 79.06 84 PHE A CA 1
ATOM 692 C C . PHE A 1 84 ? 14.697 -3.668 -18.402 1.00 79.06 84 PHE A C 1
ATOM 694 O O . PHE A 1 84 ? 13.963 -3.549 -17.432 1.00 79.06 84 PHE A O 1
ATOM 701 N N . ASP A 1 85 ? 16.012 -3.462 -18.328 1.00 77.56 85 ASP A N 1
ATOM 702 C CA . ASP A 1 85 ? 16.689 -3.043 -17.098 1.00 77.56 85 ASP A CA 1
ATOM 703 C C . ASP A 1 85 ? 16.228 -1.651 -16.643 1.00 77.56 85 ASP A C 1
ATOM 705 O O . ASP A 1 85 ? 15.959 -1.442 -15.462 1.00 77.56 85 ASP A O 1
ATOM 709 N N . LEU A 1 86 ? 16.072 -0.701 -17.570 1.00 73.00 86 LEU A N 1
ATOM 710 C CA . LEU A 1 86 ? 15.562 0.641 -17.273 1.00 73.00 86 LEU A CA 1
ATOM 711 C C . LEU A 1 86 ? 14.077 0.639 -16.904 1.00 73.00 86 LEU A C 1
ATOM 713 O O . LEU A 1 86 ? 13.684 1.326 -15.967 1.00 73.00 86 LEU A O 1
ATOM 717 N N . ILE A 1 87 ? 13.259 -0.139 -17.610 1.00 73.06 87 ILE A N 1
ATOM 718 C CA . ILE A 1 87 ? 11.833 -0.295 -17.321 1.00 73.06 87 ILE A CA 1
ATOM 719 C C . ILE A 1 87 ? 11.673 -0.986 -15.975 1.00 73.06 87 ILE A C 1
ATOM 721 O O . ILE A 1 87 ? 10.925 -0.491 -15.154 1.00 73.06 87 ILE A O 1
ATOM 725 N N . LYS A 1 88 ? 12.419 -2.056 -15.686 1.00 73.00 88 LYS A N 1
ATOM 726 C CA . LYS A 1 88 ? 12.438 -2.669 -14.355 1.00 73.00 88 LYS A CA 1
ATOM 727 C C . LYS A 1 88 ? 12.910 -1.677 -13.301 1.00 73.00 88 LYS A C 1
ATOM 729 O O . LYS A 1 88 ? 12.393 -1.678 -12.201 1.00 73.00 88 LYS A O 1
ATOM 734 N N . LYS A 1 89 ? 13.891 -0.827 -13.596 1.00 69.81 89 LYS A N 1
ATOM 735 C CA . LYS A 1 89 ? 14.376 0.160 -12.629 1.00 69.81 89 LYS A CA 1
ATOM 736 C C . LYS A 1 89 ? 13.325 1.223 -12.318 1.00 69.81 89 LYS A C 1
ATOM 738 O O . LYS A 1 89 ? 13.086 1.488 -11.148 1.00 69.81 89 LYS A O 1
ATOM 743 N N . ASP A 1 90 ? 12.735 1.839 -13.338 1.00 64.25 90 ASP A N 1
ATOM 744 C CA . ASP A 1 90 ? 11.766 2.933 -13.188 1.00 64.25 90 ASP A CA 1
ATOM 745 C C . ASP A 1 90 ? 10.355 2.408 -12.844 1.00 64.25 90 ASP A C 1
ATOM 747 O O . ASP A 1 90 ? 9.541 3.116 -12.248 1.00 64.25 90 ASP A O 1
ATOM 751 N N . TYR A 1 91 ? 10.089 1.145 -13.179 1.00 66.81 91 TYR A N 1
ATOM 752 C CA . TYR A 1 91 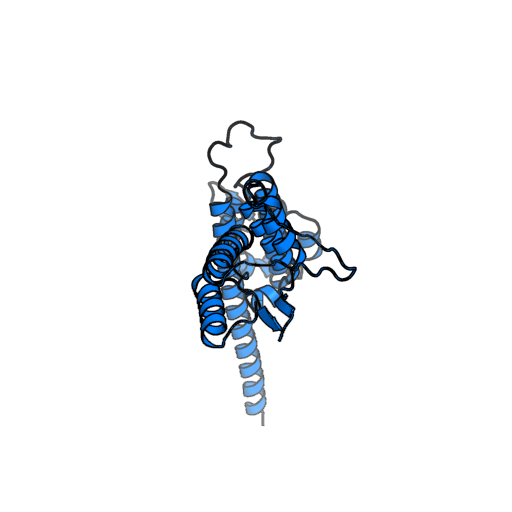? 8.835 0.416 -13.006 1.00 66.81 91 TYR A CA 1
ATOM 753 C C . TYR A 1 91 ? 9.079 -1.029 -12.495 1.00 66.81 91 TYR A C 1
ATOM 755 O O . TYR A 1 91 ? 8.739 -2.007 -13.170 1.00 66.81 91 TYR A O 1
ATOM 763 N N . PRO A 1 92 ? 9.707 -1.196 -11.314 1.00 58.53 92 PRO A N 1
ATOM 764 C CA . PRO A 1 92 ? 10.000 -2.495 -10.731 1.00 58.53 92 PRO A CA 1
ATOM 765 C C . PRO A 1 92 ? 8.694 -3.107 -10.266 1.00 58.53 92 PRO A C 1
ATOM 767 O O . PRO A 1 92 ? 8.159 -2.712 -9.234 1.00 58.53 92 PRO A O 1
ATOM 770 N N . SER A 1 93 ? 8.239 -4.079 -11.050 1.00 57.75 93 SER A N 1
ATOM 771 C CA . SER A 1 93 ? 7.215 -5.060 -10.712 1.00 57.75 93 SER A CA 1
ATOM 772 C C . SER A 1 93 ? 5.808 -4.520 -10.432 1.00 57.75 93 SER A C 1
ATOM 774 O O . SER A 1 93 ? 5.568 -3.570 -9.692 1.00 57.75 93 SER A O 1
ATOM 776 N N . ILE A 1 94 ? 4.841 -5.217 -11.030 1.00 58.28 94 ILE A N 1
ATOM 777 C CA . ILE A 1 94 ? 3.418 -5.132 -10.717 1.00 58.28 94 ILE A CA 1
ATOM 778 C C . ILE A 1 94 ? 3.264 -5.156 -9.202 1.00 58.28 94 ILE A C 1
ATOM 780 O O . ILE A 1 94 ? 3.719 -6.085 -8.528 1.00 58.28 94 ILE A O 1
ATOM 784 N N . LEU A 1 95 ? 2.613 -4.137 -8.666 1.00 69.06 95 LEU A N 1
ATOM 785 C CA . LEU A 1 95 ? 2.214 -4.164 -7.281 1.00 69.06 95 LEU A CA 1
ATOM 786 C C . LEU A 1 95 ? 1.248 -5.335 -7.109 1.00 69.06 95 LEU A C 1
ATOM 788 O O . LEU A 1 95 ? 0.191 -5.351 -7.737 1.00 69.06 95 LEU A O 1
ATOM 792 N N . GLN A 1 96 ? 1.638 -6.353 -6.340 1.00 74.19 96 GLN A N 1
ATOM 793 C CA . GLN A 1 96 ? 0.789 -7.522 -6.151 1.00 74.19 96 GLN A CA 1
ATOM 794 C C . GLN A 1 96 ? -0.419 -7.112 -5.307 1.00 74.19 96 GLN A C 1
ATOM 796 O O . GLN A 1 96 ? -0.352 -7.056 -4.077 1.00 74.19 96 GLN A O 1
ATOM 801 N N . GLU A 1 97 ? -1.510 -6.784 -5.995 1.00 85.50 97 GLU A N 1
ATOM 802 C CA . GLU A 1 97 ? -2.767 -6.421 -5.364 1.00 85.50 97 GLU A CA 1
ATOM 803 C C . GLU A 1 97 ? -3.345 -7.646 -4.647 1.00 85.50 97 GLU A C 1
ATOM 805 O O . GLU A 1 97 ? -3.529 -8.705 -5.246 1.00 85.50 97 GLU A O 1
ATOM 810 N N . LYS A 1 98 ? -3.636 -7.498 -3.357 1.00 89.19 98 LYS A N 1
ATOM 811 C CA . LYS A 1 98 ? -4.372 -8.476 -2.558 1.00 89.19 98 LYS A CA 1
ATOM 812 C C . LYS A 1 98 ? -5.857 -8.192 -2.711 1.00 89.19 98 LYS A C 1
ATOM 814 O O . LYS A 1 98 ? -6.281 -7.039 -2.604 1.00 89.19 98 LYS A O 1
ATOM 819 N N . ASP A 1 99 ? -6.655 -9.229 -2.925 1.00 89.00 99 ASP A N 1
ATOM 820 C CA . ASP A 1 99 ? -8.075 -9.060 -3.237 1.00 89.00 99 ASP A CA 1
ATOM 821 C C . ASP A 1 99 ? -8.856 -8.364 -2.118 1.00 89.00 99 ASP A C 1
ATOM 823 O O . ASP A 1 99 ? -9.687 -7.503 -2.409 1.00 89.00 99 ASP A O 1
ATOM 827 N N . ASN A 1 100 ? -8.572 -8.660 -0.844 1.00 92.00 100 ASN A N 1
ATOM 828 C CA . ASN A 1 100 ? -9.278 -8.016 0.271 1.00 92.00 100 ASN A CA 1
ATOM 829 C C . ASN A 1 100 ? -8.933 -6.532 0.362 1.00 92.00 100 ASN A C 1
ATOM 831 O O . ASN A 1 100 ? -9.823 -5.698 0.496 1.00 92.00 100 ASN A O 1
ATOM 835 N N . ILE A 1 101 ? -7.657 -6.186 0.180 1.00 94.31 101 ILE A N 1
ATOM 836 C CA . ILE A 1 101 ? -7.211 -4.791 0.148 1.00 94.31 101 ILE A CA 1
ATOM 837 C C . ILE A 1 101 ? -7.797 -4.057 -1.053 1.00 94.31 101 ILE A C 1
ATOM 839 O O . ILE A 1 101 ? -8.202 -2.907 -0.934 1.00 94.31 101 ILE A O 1
ATOM 843 N N . LYS A 1 102 ? -7.892 -4.712 -2.211 1.00 91.88 102 LYS A N 1
ATOM 844 C CA . LYS A 1 102 ? -8.495 -4.125 -3.410 1.00 91.88 102 LYS A CA 1
ATOM 845 C C . LYS A 1 102 ? -9.990 -3.866 -3.229 1.00 91.88 102 LYS A C 1
ATOM 847 O O . LYS A 1 102 ? -10.476 -2.826 -3.679 1.00 91.88 102 LYS A O 1
ATOM 852 N N . LYS A 1 103 ? -10.701 -4.794 -2.580 1.00 91.31 103 LYS A N 1
ATOM 853 C CA . LYS A 1 103 ? -12.112 -4.638 -2.198 1.00 91.31 103 LYS A CA 1
ATOM 854 C C . LYS A 1 103 ? -12.289 -3.514 -1.176 1.00 91.31 103 LYS A C 1
ATOM 856 O O . LYS A 1 103 ? -13.209 -2.721 -1.327 1.00 91.31 103 LYS A O 1
ATOM 861 N N . LEU A 1 104 ? -11.388 -3.418 -0.197 1.00 93.69 104 LEU A N 1
ATOM 862 C CA . LEU A 1 104 ? -11.401 -2.386 0.840 1.00 93.69 104 LEU A CA 1
ATOM 863 C C . LEU A 1 104 ? -11.087 -0.990 0.285 1.00 93.69 104 LEU A C 1
ATOM 865 O O . LEU A 1 104 ? -11.803 -0.033 0.552 1.00 93.69 104 LEU A O 1
ATOM 869 N N . SER A 1 105 ? -9.992 -0.864 -0.467 1.00 93.19 105 SER A N 1
ATOM 870 C CA . SER A 1 105 ? -9.405 0.412 -0.868 1.00 93.19 105 SER A CA 1
ATOM 871 C C . SER A 1 105 ? -8.744 0.330 -2.245 1.00 93.19 105 SER A C 1
ATOM 873 O O . SER A 1 105 ? -7.524 0.319 -2.407 1.00 93.19 105 SER A O 1
ATOM 875 N N . ARG A 1 106 ? -9.548 0.349 -3.310 1.00 90.62 106 ARG A N 1
ATOM 876 C CA . ARG A 1 106 ? -9.011 0.376 -4.684 1.00 90.62 106 ARG A CA 1
ATOM 877 C C . ARG A 1 106 ? -8.122 1.600 -4.953 1.00 90.62 106 ARG A C 1
ATOM 879 O O . ARG A 1 106 ? -7.174 1.533 -5.735 1.00 90.62 106 ARG A O 1
ATOM 886 N N . ARG A 1 107 ? -8.429 2.741 -4.325 1.00 92.38 107 ARG A N 1
ATOM 887 C CA . ARG A 1 107 ? -7.678 3.992 -4.507 1.00 92.38 107 ARG A CA 1
ATOM 888 C C . ARG A 1 107 ? -6.277 3.916 -3.899 1.00 92.38 107 ARG A C 1
ATOM 890 O O . ARG A 1 107 ? -5.372 4.544 -4.446 1.00 92.38 107 ARG A O 1
ATOM 897 N N . TYR A 1 108 ? -6.091 3.156 -2.818 1.00 95.12 108 TYR A N 1
ATOM 898 C CA . TYR A 1 108 ? -4.787 2.961 -2.186 1.00 95.12 108 TYR A CA 1
ATOM 899 C C . TYR A 1 108 ? -3.738 2.468 -3.184 1.00 95.12 108 TYR A C 1
ATOM 901 O O . TYR A 1 108 ? -2.692 3.103 -3.306 1.00 95.12 108 TYR A O 1
ATOM 909 N N . TYR A 1 109 ? -4.038 1.412 -3.950 1.00 91.38 109 TYR A N 1
ATOM 910 C CA . TYR A 1 109 ? -3.068 0.829 -4.878 1.00 91.38 109 TYR A CA 1
ATOM 911 C C . TYR A 1 109 ? -2.622 1.798 -5.965 1.00 91.38 109 TYR A C 1
ATOM 913 O O . TYR A 1 109 ? -1.428 1.902 -6.233 1.00 91.38 109 TYR A O 1
ATOM 921 N N . LYS A 1 110 ? -3.549 2.602 -6.494 1.00 90.19 110 LYS A N 1
ATOM 922 C CA . LYS A 1 110 ? -3.209 3.648 -7.462 1.00 90.19 110 LYS A CA 1
ATOM 923 C C . LYS A 1 110 ? -2.190 4.646 -6.894 1.00 90.19 110 LYS A C 1
ATOM 925 O O . LYS A 1 110 ? -1.203 4.959 -7.548 1.00 90.19 110 LYS A O 1
ATOM 930 N N . ILE A 1 111 ? -2.415 5.136 -5.673 1.00 93.50 111 ILE A N 1
ATOM 931 C CA . ILE A 1 111 ? -1.530 6.132 -5.047 1.00 93.50 111 ILE A CA 1
ATOM 932 C C . ILE A 1 111 ? -0.205 5.504 -4.596 1.00 93.50 111 ILE A C 1
ATOM 934 O O . ILE A 1 111 ? 0.843 6.139 -4.699 1.00 93.50 111 ILE A O 1
ATOM 938 N N . LEU A 1 112 ? -0.224 4.262 -4.109 1.00 91.81 112 LEU A N 1
ATOM 939 C CA . LEU A 1 112 ? 0.992 3.545 -3.727 1.00 91.81 112 LEU A CA 1
ATOM 940 C C . LEU A 1 112 ? 1.908 3.327 -4.933 1.00 91.81 112 LEU A C 1
ATOM 942 O O . LEU A 1 112 ? 3.118 3.526 -4.849 1.00 91.81 112 LEU A O 1
ATOM 946 N N . GLU A 1 113 ? 1.320 2.954 -6.061 1.00 88.06 113 GLU A N 1
ATOM 947 C CA . GLU A 1 113 ? 2.035 2.757 -7.308 1.00 88.06 113 GLU A CA 1
ATOM 948 C C . GLU A 1 113 ? 2.651 4.067 -7.827 1.00 88.06 113 GLU A C 1
ATOM 950 O O . GLU A 1 113 ? 3.829 4.087 -8.181 1.00 88.06 113 GLU A O 1
ATOM 955 N N . GLU A 1 114 ? 1.911 5.183 -7.782 1.00 87.50 114 GLU A N 1
ATOM 956 C CA . GLU A 1 114 ? 2.453 6.524 -8.059 1.00 87.50 114 GLU A CA 1
ATOM 957 C C . GLU A 1 114 ? 3.665 6.842 -7.161 1.00 87.50 114 GLU A C 1
ATOM 959 O O . GLU A 1 114 ? 4.688 7.329 -7.649 1.00 87.50 114 GLU A O 1
ATOM 964 N N . ALA A 1 115 ? 3.593 6.519 -5.863 1.00 89.62 115 ALA A N 1
ATOM 965 C CA . ALA A 1 115 ? 4.695 6.737 -4.926 1.00 89.62 115 ALA A CA 1
ATOM 966 C C . ALA A 1 115 ? 5.942 5.914 -5.284 1.00 89.62 115 ALA A C 1
ATOM 968 O O . ALA A 1 115 ? 7.058 6.433 -5.234 1.00 89.62 115 ALA A O 1
ATOM 969 N N . ILE A 1 116 ? 5.763 4.646 -5.665 1.00 85.12 116 ILE A N 1
ATOM 970 C CA . ILE A 1 116 ? 6.857 3.751 -6.065 1.00 85.12 116 ILE A CA 1
ATOM 971 C C . ILE A 1 116 ? 7.526 4.262 -7.335 1.00 85.12 116 ILE A C 1
ATOM 973 O O . ILE A 1 116 ? 8.749 4.381 -7.356 1.00 85.12 116 ILE A O 1
ATOM 977 N N . ILE A 1 117 ? 6.746 4.635 -8.353 1.00 81.38 117 ILE A N 1
ATOM 978 C CA . ILE A 1 117 ? 7.277 5.207 -9.596 1.00 81.38 117 ILE A CA 1
ATOM 979 C C . ILE A 1 117 ? 8.146 6.425 -9.270 1.00 81.38 117 ILE A C 1
ATOM 981 O O . ILE A 1 117 ? 9.316 6.455 -9.641 1.00 81.38 117 ILE A O 1
ATOM 985 N N . ILE A 1 118 ? 7.607 7.387 -8.510 1.00 82.38 118 ILE A N 1
ATOM 986 C CA . ILE A 1 118 ? 8.294 8.639 -8.146 1.00 82.38 118 ILE A CA 1
ATOM 987 C C . ILE A 1 118 ? 9.559 8.376 -7.322 1.00 82.38 118 ILE A C 1
ATOM 989 O O . ILE A 1 118 ? 10.588 9.020 -7.536 1.00 82.38 118 ILE A O 1
ATOM 993 N N . LYS A 1 119 ? 9.520 7.391 -6.421 1.00 81.38 119 LYS A N 1
ATOM 994 C CA . LYS A 1 119 ? 10.701 6.956 -5.671 1.00 81.38 119 LYS A CA 1
ATOM 995 C C . LYS A 1 119 ? 11.788 6.445 -6.617 1.00 81.38 119 LYS A C 1
ATOM 997 O O . LYS A 1 119 ? 12.940 6.849 -6.504 1.00 81.38 119 LYS A O 1
ATOM 1002 N N . ASN A 1 120 ? 11.428 5.569 -7.548 1.00 74.75 120 ASN A N 1
ATOM 1003 C CA . ASN A 1 120 ? 12.387 4.891 -8.417 1.00 74.75 120 ASN A CA 1
ATOM 1004 C C . ASN A 1 120 ? 13.033 5.818 -9.449 1.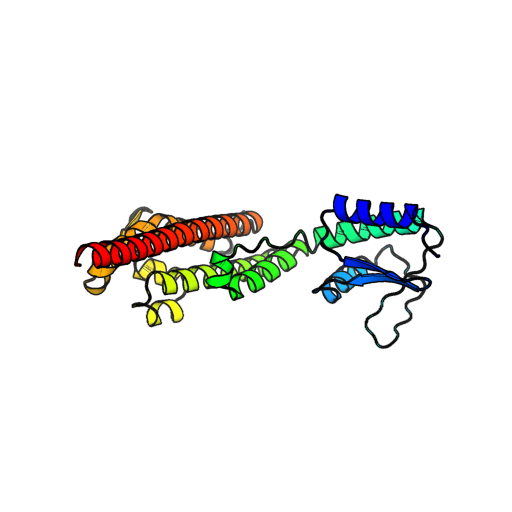00 74.75 120 ASN A C 1
ATOM 1006 O O . ASN A 1 120 ? 14.192 5.622 -9.813 1.00 74.75 120 ASN A O 1
ATOM 1010 N N . ILE A 1 121 ? 12.326 6.874 -9.863 1.00 74.56 121 ILE A N 1
ATOM 1011 C CA . ILE A 1 121 ? 12.905 7.927 -10.706 1.00 74.56 121 ILE A CA 1
ATOM 1012 C C . ILE A 1 121 ? 13.794 8.917 -9.927 1.00 74.56 121 ILE A C 1
ATOM 1014 O O . ILE A 1 121 ? 14.374 9.797 -10.564 1.00 74.56 121 ILE A O 1
ATOM 1018 N N . GLY A 1 122 ? 13.936 8.763 -8.602 1.00 74.38 122 GLY A N 1
ATOM 1019 C CA . GLY A 1 122 ? 14.893 9.489 -7.755 1.00 74.38 122 GLY A CA 1
ATOM 1020 C C . GLY A 1 122 ? 14.322 10.652 -6.934 1.00 74.38 122 GLY A C 1
ATOM 1021 O O . GLY A 1 122 ? 15.090 11.379 -6.313 1.00 74.38 122 GLY A O 1
ATOM 1022 N N . PHE A 1 123 ? 13.000 10.850 -6.905 1.00 78.25 123 PHE A N 1
ATOM 1023 C CA . PHE A 1 123 ? 12.366 11.951 -6.166 1.00 78.25 123 PHE A CA 1
ATOM 1024 C C . PHE A 1 123 ? 11.940 11.497 -4.763 1.00 78.25 123 PHE A C 1
ATOM 1026 O O . PHE A 1 123 ? 10.750 11.338 -4.470 1.00 78.25 123 PHE A O 1
ATOM 1033 N N . GLU A 1 124 ? 12.919 11.259 -3.887 1.00 78.00 124 GLU A N 1
ATOM 1034 C CA . GLU A 1 124 ? 12.687 10.651 -2.570 1.00 78.00 124 GLU A CA 1
ATOM 1035 C C . GLU A 1 124 ? 11.702 11.445 -1.700 1.00 78.00 124 GLU A C 1
ATOM 1037 O O . GLU A 1 124 ? 10.745 10.859 -1.188 1.00 78.00 124 GLU A O 1
ATOM 1042 N N . ASP A 1 125 ? 11.857 12.765 -1.597 1.00 76.06 125 ASP A N 1
ATOM 1043 C CA . ASP A 1 125 ? 10.992 13.609 -0.760 1.00 76.06 125 ASP A CA 1
ATOM 1044 C C . ASP A 1 125 ? 9.539 13.608 -1.243 1.00 76.06 125 ASP A C 1
ATOM 1046 O O . ASP A 1 125 ? 8.601 13.377 -0.473 1.00 76.06 125 ASP A O 1
ATOM 1050 N N . SER A 1 126 ? 9.349 13.790 -2.554 1.00 83.81 126 SER A N 1
ATOM 1051 C CA . SER A 1 126 ? 8.024 13.773 -3.179 1.00 83.81 126 SER A CA 1
ATOM 1052 C C . SER A 1 126 ? 7.362 12.406 -3.028 1.00 83.81 126 SER A C 1
ATOM 1054 O O . SER A 1 126 ? 6.189 12.316 -2.663 1.00 83.81 126 SER A O 1
ATOM 1056 N N . SER A 1 127 ? 8.119 11.325 -3.236 1.00 86.06 127 SER A N 1
ATOM 1057 C CA . SER A 1 127 ? 7.599 9.972 -3.038 1.00 86.06 127 SER A CA 1
ATOM 1058 C C . SER A 1 127 ? 7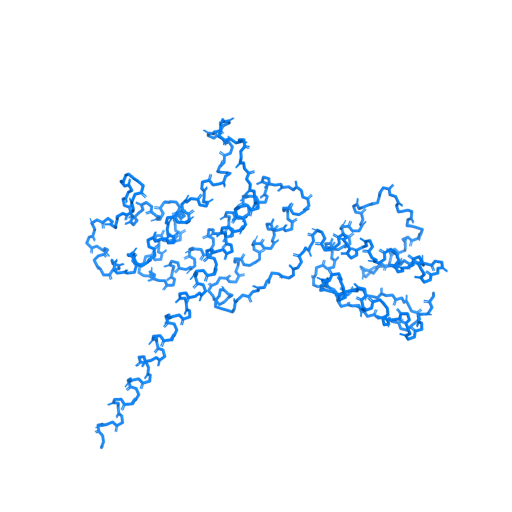.178 9.728 -1.588 1.00 86.06 127 SER A C 1
ATOM 1060 O O . SER A 1 127 ? 6.139 9.114 -1.358 1.00 86.06 127 SER A O 1
ATOM 1062 N N . GLY A 1 128 ? 7.900 10.274 -0.602 1.00 85.56 128 GLY A N 1
ATOM 1063 C CA . GLY A 1 128 ? 7.541 10.191 0.813 1.00 85.56 128 GLY A CA 1
ATOM 1064 C C . GLY A 1 128 ? 6.166 10.775 1.129 1.00 85.56 128 GLY A C 1
ATOM 1065 O O . GLY A 1 128 ? 5.377 10.153 1.847 1.00 85.56 128 GLY A O 1
ATOM 1066 N N . MET A 1 129 ? 5.846 11.937 0.556 1.00 86.94 129 MET A N 1
ATOM 1067 C CA . MET A 1 129 ? 4.528 12.565 0.706 1.00 86.94 129 MET A CA 1
ATOM 1068 C C . MET A 1 129 ? 3.414 11.685 0.126 1.00 86.94 129 MET A C 1
ATOM 1070 O O . MET A 1 129 ? 2.358 11.511 0.739 1.00 86.94 129 MET A O 1
ATOM 1074 N N . ILE A 1 130 ? 3.660 11.082 -1.037 1.00 91.44 130 ILE A N 1
ATOM 1075 C CA . ILE A 1 130 ? 2.672 10.249 -1.732 1.00 91.44 130 ILE A CA 1
ATOM 1076 C C . ILE A 1 130 ? 2.504 8.902 -1.021 1.00 91.44 130 ILE A C 1
ATOM 1078 O O . ILE A 1 130 ? 1.374 8.453 -0.843 1.00 91.44 130 ILE A O 1
ATOM 1082 N N . PHE A 1 131 ? 3.580 8.311 -0.492 1.00 91.25 131 PHE A N 1
ATOM 1083 C CA . PHE A 1 131 ? 3.504 7.136 0.379 1.00 91.25 131 PHE A CA 1
ATOM 1084 C C . PHE A 1 131 ? 2.635 7.393 1.616 1.00 91.25 131 PHE A C 1
ATOM 1086 O O . PHE A 1 131 ? 1.800 6.557 1.960 1.00 91.25 131 PHE A O 1
ATOM 1093 N N . ARG A 1 132 ? 2.766 8.557 2.271 1.00 89.44 132 ARG A N 1
ATOM 1094 C CA . ARG A 1 132 ? 1.879 8.915 3.395 1.00 89.44 132 ARG A CA 1
ATOM 1095 C C . ARG A 1 132 ? 0.436 9.056 2.957 1.00 89.44 132 ARG A C 1
ATOM 1097 O O . ARG A 1 132 ? -0.442 8.609 3.678 1.00 89.44 132 ARG A O 1
ATOM 1104 N N . LYS A 1 133 ? 0.187 9.638 1.785 1.00 92.31 133 LYS A N 1
ATOM 1105 C CA . LYS A 1 133 ? -1.165 9.737 1.228 1.00 92.31 133 LYS A CA 1
ATOM 1106 C C . LYS A 1 133 ? -1.759 8.358 0.933 1.00 92.31 133 LYS A C 1
ATOM 1108 O O . LYS A 1 133 ? -2.925 8.140 1.241 1.00 92.31 133 LYS A O 1
ATOM 1113 N N . ALA A 1 134 ? -0.973 7.431 0.384 1.00 94.44 134 ALA A N 1
ATOM 1114 C CA . ALA A 1 134 ? -1.399 6.048 0.184 1.00 94.44 134 ALA A CA 1
ATOM 1115 C C . ALA A 1 134 ? -1.774 5.400 1.525 1.00 94.44 134 ALA A C 1
ATOM 1117 O O . ALA A 1 134 ? -2.876 4.878 1.672 1.00 94.44 134 ALA A O 1
ATOM 1118 N N . LEU A 1 135 ? -0.896 5.507 2.528 1.00 94.00 135 LEU A N 1
ATOM 1119 C CA . LEU A 1 135 ? -1.165 5.001 3.874 1.00 94.00 135 LEU A CA 1
ATOM 1120 C C . LEU A 1 135 ? -2.404 5.657 4.502 1.00 94.00 135 LEU A C 1
ATOM 1122 O O . LEU A 1 135 ? -3.202 4.970 5.131 1.00 94.00 135 LEU A O 1
ATOM 1126 N N . GLU A 1 136 ? -2.575 6.967 4.305 1.00 94.19 136 GLU A N 1
ATOM 1127 C CA . GLU A 1 136 ? -3.722 7.728 4.797 1.00 94.19 136 GLU A CA 1
ATOM 1128 C C . GLU A 1 136 ? -5.043 7.144 4.292 1.00 94.19 136 GLU A C 1
ATOM 1130 O O . GLU A 1 136 ? -5.973 6.928 5.063 1.00 94.19 136 GLU A O 1
ATOM 1135 N N . ILE A 1 137 ? -5.093 6.856 2.994 1.00 95.44 137 ILE A N 1
ATOM 1136 C CA . ILE A 1 137 ? -6.261 6.281 2.331 1.00 95.44 137 ILE A CA 1
ATOM 1137 C C . ILE A 1 137 ? -6.541 4.872 2.867 1.00 95.44 137 ILE A C 1
ATOM 1139 O O . ILE A 1 137 ? -7.641 4.623 3.350 1.00 95.44 137 ILE A O 1
ATOM 1143 N N . LEU A 1 138 ? -5.540 3.983 2.863 1.00 96.25 138 LEU A N 1
ATOM 1144 C CA . LEU A 1 138 ? -5.720 2.587 3.279 1.00 96.25 138 LEU A CA 1
ATOM 1145 C C . LEU A 1 138 ? -6.267 2.463 4.706 1.00 96.25 138 LEU A C 1
ATOM 1147 O O . LEU A 1 138 ? -7.212 1.722 4.954 1.00 96.25 138 LEU A O 1
ATOM 1151 N N . ILE A 1 139 ? -5.667 3.182 5.656 1.00 94.94 139 ILE A N 1
ATOM 1152 C CA . ILE A 1 139 ? -6.075 3.090 7.062 1.00 94.94 139 ILE A CA 1
ATOM 1153 C C . ILE A 1 139 ? -7.449 3.716 7.286 1.00 94.94 139 ILE A C 1
ATOM 1155 O O . ILE A 1 139 ? -8.199 3.210 8.114 1.00 94.94 139 ILE A O 1
ATOM 1159 N N . LYS A 1 140 ? -7.789 4.808 6.589 1.00 94.62 140 LYS A N 1
ATOM 1160 C CA . LYS A 1 140 ? -9.128 5.396 6.703 1.00 94.62 140 LYS A CA 1
ATOM 1161 C C . LYS A 1 140 ? -10.192 4.433 6.209 1.00 94.62 140 LYS A C 1
ATOM 1163 O O . LYS A 1 140 ? -11.155 4.207 6.931 1.00 94.62 140 LYS A O 1
ATOM 1168 N N . ASP A 1 141 ? -9.980 3.832 5.045 1.00 95.62 141 ASP A N 1
ATOM 1169 C CA . ASP A 1 141 ? -10.914 2.853 4.490 1.00 95.62 141 ASP A CA 1
ATOM 1170 C C . ASP A 1 141 ? -11.047 1.644 5.435 1.00 95.62 141 ASP A C 1
ATOM 1172 O O . ASP A 1 141 ? -12.153 1.195 5.726 1.00 95.62 141 ASP A O 1
ATOM 1176 N N . TYR A 1 142 ? -9.940 1.196 6.039 1.00 95.00 142 TYR A N 1
ATOM 1177 C CA . TYR A 1 142 ? -9.963 0.159 7.074 1.00 95.00 142 TYR A CA 1
ATOM 1178 C C . TYR A 1 142 ? -10.709 0.572 8.354 1.00 95.00 142 TYR A C 1
ATOM 1180 O O . TYR A 1 142 ? -11.448 -0.217 8.937 1.00 95.00 142 TYR A O 1
ATOM 1188 N N . PHE A 1 143 ? -10.551 1.815 8.807 1.00 92.81 143 PHE A N 1
ATOM 1189 C CA . PHE A 1 143 ? -11.266 2.321 9.980 1.00 92.81 143 PHE A CA 1
ATOM 1190 C C . PHE A 1 143 ? -12.763 2.459 9.711 1.00 92.81 143 PHE A C 1
ATOM 1192 O O . PHE A 1 143 ? -13.545 2.231 10.625 1.00 92.81 143 PHE A O 1
ATOM 1199 N N . LEU A 1 144 ? -13.169 2.801 8.487 1.00 93.50 144 LEU A N 1
ATOM 1200 C CA . LEU A 1 144 ? -14.579 2.810 8.091 1.00 93.50 144 LEU A CA 1
ATOM 1201 C C . LEU A 1 144 ? -15.175 1.402 8.096 1.00 93.50 144 LEU A C 1
ATOM 1203 O O . LEU A 1 144 ? -16.303 1.230 8.548 1.00 93.50 144 LEU A O 1
ATOM 1207 N N . PHE A 1 145 ? -14.403 0.407 7.654 1.00 92.06 145 PHE A N 1
ATOM 1208 C CA . PHE A 1 145 ? -14.796 -0.998 7.730 1.00 92.06 145 PHE A CA 1
ATOM 1209 C C . PHE A 1 145 ? -15.003 -1.458 9.184 1.00 92.06 145 PHE A C 1
ATOM 1211 O O . PHE A 1 145 ? -16.039 -2.032 9.502 1.00 92.06 145 PHE A O 1
ATOM 1218 N N . LEU A 1 146 ? -14.063 -1.156 10.087 1.00 89.75 146 LEU A N 1
ATOM 1219 C CA . LEU A 1 146 ? -14.140 -1.595 11.488 1.00 89.75 146 LEU A CA 1
ATOM 1220 C C . LEU A 1 146 ? -15.084 -0.765 12.368 1.00 89.75 146 LEU A C 1
ATOM 1222 O O . LEU A 1 146 ? -15.649 -1.274 13.335 1.00 89.75 146 LEU A O 1
ATOM 1226 N N . LEU A 1 147 ? -15.186 0.538 12.104 1.00 90.38 147 LEU A N 1
ATOM 1227 C CA . LEU A 1 147 ? -15.854 1.520 12.960 1.00 90.38 147 LEU A CA 1
ATOM 1228 C C . LEU A 1 147 ? -16.848 2.370 12.147 1.00 90.38 147 LEU A C 1
ATOM 1230 O O . LEU A 1 147 ? -16.731 3.602 12.139 1.00 90.38 147 LEU A O 1
ATOM 1234 N N . PRO A 1 148 ? -17.856 1.761 11.494 1.00 89.44 148 PRO A N 1
ATOM 1235 C CA . PRO A 1 148 ? -18.792 2.489 10.633 1.00 89.44 148 PRO A CA 1
ATOM 1236 C C . PRO A 1 148 ? -19.552 3.591 11.388 1.00 89.44 148 PRO A C 1
ATOM 1238 O O . PRO A 1 148 ? -19.813 4.662 10.849 1.00 89.44 148 PRO A O 1
ATOM 1241 N N . SER A 1 149 ? -19.811 3.405 12.688 1.00 89.69 149 SER A N 1
ATOM 1242 C CA . SER A 1 149 ? -20.449 4.412 13.554 1.00 89.69 149 SER A CA 1
ATOM 1243 C C . SER A 1 149 ? -19.621 5.689 13.778 1.00 89.69 149 SER A C 1
ATOM 1245 O O . SER A 1 149 ? -20.125 6.656 14.351 1.00 89.69 149 SER A O 1
ATOM 1247 N N . PHE A 1 150 ? -18.362 5.718 13.328 1.00 90.69 150 PHE A N 1
ATOM 1248 C CA . PHE A 1 150 ? -17.454 6.862 13.426 1.00 90.69 150 PHE A CA 1
ATOM 1249 C C . PHE A 1 150 ? -17.090 7.461 12.060 1.00 90.69 150 PHE A C 1
ATOM 1251 O O . PHE A 1 150 ? -16.144 8.249 11.989 1.00 90.69 150 PHE A O 1
ATOM 1258 N N . GLU A 1 151 ? -17.842 7.148 11.000 1.00 92.75 151 GLU A N 1
ATOM 1259 C CA . GLU A 1 151 ? -17.587 7.602 9.626 1.00 92.75 151 GLU A CA 1
ATOM 1260 C C . GLU A 1 151 ? -17.255 9.097 9.530 1.00 92.75 151 GLU A C 1
ATOM 1262 O O . GLU A 1 151 ? -16.185 9.472 9.043 1.00 92.75 151 GLU A O 1
ATOM 1267 N N . GLU A 1 152 ? -18.111 9.958 10.087 1.00 93.00 152 GLU A N 1
ATOM 1268 C CA . GLU A 1 152 ? -17.916 11.412 10.059 1.00 93.00 152 GLU A CA 1
ATOM 1269 C C . GLU A 1 152 ? -16.572 11.826 10.685 1.00 93.00 152 GLU A C 1
ATOM 1271 O O . GLU A 1 152 ? -15.884 12.730 10.200 1.00 93.00 152 GLU A O 1
ATOM 1276 N N . LYS A 1 153 ? -16.146 11.148 11.759 1.00 92.38 153 LYS A N 1
ATOM 1277 C CA . LYS A 1 153 ? -14.844 11.414 12.377 1.00 92.38 153 LYS A CA 1
ATOM 1278 C C . LYS A 1 153 ? -13.704 10.941 11.495 1.00 92.38 153 LYS A C 1
ATOM 1280 O O . LYS A 1 153 ? -12.750 11.709 11.342 1.00 92.38 153 LYS A O 1
ATOM 1285 N N . VAL A 1 154 ? -13.804 9.741 10.925 1.00 92.81 154 VAL A N 1
ATOM 1286 C CA . VAL A 1 154 ? -12.771 9.138 10.067 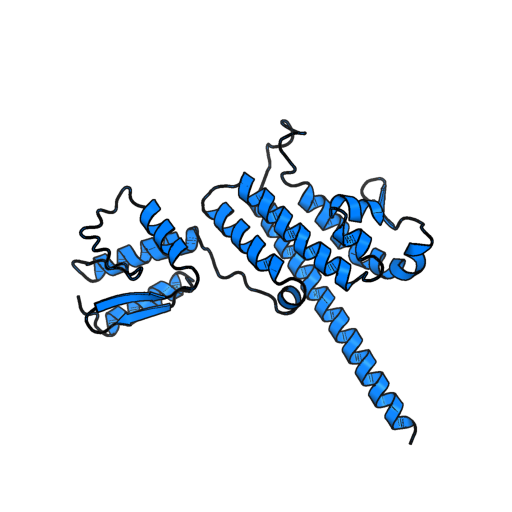1.00 92.81 154 VAL A CA 1
ATOM 1287 C C . VAL A 1 154 ? -12.517 9.986 8.821 1.00 92.81 154 VAL A C 1
ATOM 1289 O O . VAL A 1 154 ? -11.365 10.288 8.499 1.00 92.81 154 VAL A O 1
ATOM 1292 N N . LEU A 1 155 ? -13.575 10.451 8.158 1.00 90.81 155 LEU A N 1
ATOM 1293 C CA . LEU A 1 155 ? -13.450 11.251 6.940 1.00 90.81 155 LEU A CA 1
ATOM 1294 C C . LEU A 1 155 ? -12.809 12.620 7.215 1.00 90.81 155 LEU A C 1
ATOM 1296 O O . LEU A 1 155 ? -11.876 13.015 6.509 1.00 90.81 155 LEU A O 1
ATOM 1300 N N . ASN A 1 156 ? -13.225 13.293 8.292 1.00 92.56 156 ASN A N 1
ATOM 1301 C CA . ASN A 1 156 ? -12.861 14.688 8.570 1.00 92.56 156 ASN A CA 1
ATOM 1302 C C . ASN A 1 156 ? -11.529 14.890 9.309 1.00 92.56 156 ASN A C 1
ATOM 1304 O O . ASN A 1 156 ? -11.089 16.025 9.493 1.00 92.56 156 ASN A O 1
ATOM 1308 N N . ASN A 1 157 ? -10.871 13.823 9.761 1.00 90.25 157 ASN A N 1
ATOM 1309 C CA . ASN A 1 157 ? -9.619 13.926 10.512 1.00 90.25 157 ASN A CA 1
ATOM 1310 C C . ASN A 1 157 ? -8.467 13.262 9.777 1.00 90.25 157 ASN A C 1
ATOM 1312 O O . ASN A 1 157 ? -8.662 12.294 9.055 1.00 90.25 157 ASN A O 1
ATOM 1316 N N . THR A 1 158 ? -7.249 13.758 9.983 1.00 89.38 158 THR A N 1
ATOM 1317 C CA . THR A 1 158 ? -6.057 13.005 9.583 1.00 89.38 158 THR A CA 1
ATOM 1318 C C . THR A 1 158 ? -5.894 11.779 10.478 1.00 89.38 158 THR A C 1
ATOM 1320 O O . THR A 1 158 ? -6.338 11.798 11.629 1.00 89.38 158 THR A O 1
ATOM 1323 N N . ILE A 1 159 ? -5.199 10.736 10.026 1.00 89.38 159 ILE A N 1
ATOM 1324 C CA . ILE A 1 159 ? -4.947 9.551 10.862 1.00 89.38 159 ILE A CA 1
ATOM 1325 C C . ILE A 1 159 ? -4.249 9.912 12.164 1.00 89.38 159 ILE A C 1
ATOM 1327 O O . ILE A 1 159 ? -4.589 9.376 13.216 1.00 89.38 159 ILE A O 1
ATOM 1331 N N . GLY A 1 160 ? -3.292 10.842 12.121 1.00 86.62 160 GLY A N 1
ATOM 1332 C CA . GLY A 1 160 ? -2.631 11.323 13.332 1.00 86.62 160 GLY A CA 1
ATOM 1333 C C . GLY A 1 160 ? -3.643 11.823 14.367 1.00 86.62 160 GLY A C 1
ATOM 1334 O O . GLY A 1 160 ? -3.560 11.439 15.534 1.00 86.62 160 GLY A O 1
ATOM 1335 N N . ARG A 1 161 ? -4.635 12.608 13.921 1.00 88.88 161 ARG A N 1
ATOM 1336 C CA . ARG A 1 161 ? -5.731 13.101 14.766 1.00 88.88 161 ARG A CA 1
ATOM 1337 C C . ARG A 1 161 ? -6.680 11.984 15.197 1.00 88.88 161 ARG A C 1
ATOM 1339 O O . ARG A 1 161 ? -7.059 11.958 16.364 1.00 88.88 161 ARG A O 1
ATOM 1346 N N . LEU A 1 162 ? -7.011 11.044 14.311 1.00 90.81 162 LEU A N 1
ATOM 1347 C CA . LEU A 1 162 ? -7.859 9.888 14.629 1.00 90.81 162 LEU A CA 1
ATOM 1348 C C . LEU A 1 162 ? -7.248 9.007 15.714 1.00 90.81 162 LEU A C 1
ATOM 1350 O O . LEU A 1 162 ? -7.911 8.661 16.686 1.00 90.81 162 LEU A O 1
ATOM 1354 N N . ILE A 1 163 ? -5.956 8.711 15.607 1.00 90.62 163 ILE A N 1
ATOM 1355 C CA . ILE A 1 163 ? -5.239 7.950 16.628 1.00 90.62 163 ILE A CA 1
ATOM 1356 C C . ILE A 1 163 ? -5.292 8.694 17.967 1.00 90.62 163 ILE A C 1
ATOM 1358 O O . ILE A 1 163 ? -5.592 8.087 18.988 1.00 90.62 163 ILE A O 1
ATOM 1362 N N . THR A 1 164 ? -5.063 10.010 17.990 1.00 90.31 164 THR A N 1
ATOM 1363 C CA . THR A 1 164 ? -5.179 10.790 19.238 1.00 90.31 164 THR A CA 1
ATOM 1364 C C . THR A 1 164 ? -6.617 10.969 19.725 1.00 90.31 164 THR A C 1
ATOM 1366 O O . THR A 1 164 ? -6.834 11.327 20.881 1.00 90.31 164 THR A O 1
ATOM 1369 N N . TYR A 1 165 ? -7.609 10.752 18.862 1.00 91.25 165 TYR A N 1
ATOM 1370 C CA . TYR A 1 165 ? -9.018 10.777 19.235 1.00 91.25 165 TYR A CA 1
ATOM 1371 C C . TYR A 1 165 ? -9.403 9.511 20.006 1.00 91.25 165 TYR A C 1
ATOM 1373 O O . TYR A 1 165 ? -10.101 9.617 21.010 1.00 91.25 165 TYR A O 1
ATOM 1381 N N . PHE A 1 166 ? -8.898 8.345 19.595 1.00 91.12 166 PHE A N 1
ATOM 1382 C CA . PHE A 1 166 ? -9.193 7.069 20.254 1.00 91.12 166 PHE A CA 1
ATOM 1383 C C . PHE A 1 166 ? -8.244 6.726 21.407 1.00 91.12 166 PHE A C 1
ATOM 1385 O O . PHE A 1 166 ? -8.671 6.079 22.363 1.00 91.12 166 PHE A O 1
ATOM 1392 N N . TYR A 1 167 ? -6.981 7.160 21.345 1.00 92.06 167 TYR A N 1
ATOM 1393 C CA . TYR A 1 167 ? -5.952 6.759 22.303 1.00 92.06 167 TYR A CA 1
ATOM 1394 C C . TYR A 1 167 ? -5.325 7.938 23.052 1.00 92.06 167 TYR A C 1
ATOM 1396 O O . TYR A 1 167 ? -4.994 8.976 22.472 1.00 92.06 167 TYR A O 1
ATOM 1404 N N . GLU A 1 168 ? -5.100 7.735 24.345 1.00 90.75 168 GLU A N 1
ATOM 1405 C CA . GLU A 1 168 ? -4.106 8.444 25.147 1.00 90.75 168 GLU A CA 1
ATOM 1406 C C . GLU A 1 168 ? -2.759 7.738 25.031 1.00 90.75 168 GLU A C 1
ATOM 1408 O O . GLU A 1 168 ? -2.693 6.519 24.869 1.00 90.75 168 GLU A O 1
ATOM 1413 N N . ILE A 1 169 ? -1.675 8.518 25.023 1.00 85.75 169 ILE A N 1
ATOM 1414 C CA . ILE A 1 169 ? -0.328 7.989 24.809 1.00 85.75 169 ILE A CA 1
ATOM 1415 C C . ILE A 1 169 ? 0.548 8.415 25.973 1.00 85.75 169 ILE A C 1
ATOM 1417 O O . ILE A 1 169 ? 1.074 9.527 25.983 1.00 85.75 169 ILE A O 1
ATOM 1421 N N . ASN A 1 170 ? 0.720 7.492 26.913 1.00 84.06 170 ASN A N 1
ATOM 1422 C CA . ASN A 1 170 ? 1.465 7.683 28.149 1.00 84.06 170 ASN A CA 1
ATOM 1423 C C . ASN A 1 170 ? 2.725 6.816 28.079 1.00 84.06 170 ASN A C 1
ATOM 1425 O O . ASN A 1 170 ? 2.641 5.610 27.867 1.00 84.06 170 ASN A O 1
ATOM 1429 N N . ASN A 1 171 ? 3.913 7.423 28.169 1.00 80.06 171 ASN A N 1
ATOM 1430 C CA . ASN A 1 171 ? 5.207 6.720 28.098 1.00 80.06 171 ASN A CA 1
ATOM 1431 C C . ASN A 1 171 ? 5.383 5.789 26.875 1.00 80.06 171 ASN A C 1
ATOM 1433 O O . ASN A 1 171 ? 6.093 4.790 26.928 1.00 80.06 171 ASN A O 1
ATOM 1437 N N . GLY A 1 172 ? 4.749 6.121 25.744 1.00 74.38 172 GLY A N 1
ATOM 1438 C CA . GLY A 1 172 ? 4.810 5.321 24.513 1.00 74.38 172 GLY A CA 1
ATOM 1439 C C . GLY A 1 172 ? 3.803 4.167 24.442 1.00 74.38 172 GLY A C 1
ATOM 1440 O O . GLY A 1 172 ? 3.718 3.508 23.400 1.00 74.38 172 GLY A O 1
ATOM 1441 N N . GLU A 1 173 ? 3.007 3.974 25.492 1.00 84.50 173 GLU A N 1
ATOM 1442 C CA . GLU A 1 173 ? 1.895 3.035 25.524 1.00 84.50 173 GLU A CA 1
ATOM 1443 C C . GLU A 1 173 ? 0.585 3.705 25.133 1.00 84.50 173 GLU A C 1
ATOM 1445 O O . GLU A 1 173 ? 0.323 4.852 25.478 1.00 84.50 173 GLU A O 1
ATOM 1450 N N . PHE A 1 174 ? -0.210 2.986 24.342 1.00 88.56 174 PHE A N 1
ATOM 1451 C CA . PHE A 1 174 ? -1.490 3.464 23.827 1.00 88.56 174 PHE A CA 1
ATOM 1452 C C . PHE A 1 174 ? -2.607 2.903 24.698 1.00 88.56 174 PHE A C 1
ATOM 1454 O O . PHE A 1 174 ? -2.747 1.685 24.825 1.00 88.56 174 PHE A O 1
ATOM 1461 N N . GLU A 1 175 ? -3.420 3.777 25.262 1.00 90.31 175 GLU A N 1
ATOM 1462 C CA . GLU A 1 175 ? -4.556 3.416 26.100 1.00 90.31 175 GLU A CA 1
ATOM 1463 C C . GLU A 1 175 ? -5.821 3.971 25.466 1.00 90.31 175 GLU A C 1
ATOM 1465 O O . GLU A 1 175 ? -5.860 5.131 25.065 1.00 90.31 175 GLU A O 1
ATOM 1470 N N . VAL A 1 176 ? -6.851 3.136 25.314 1.00 90.44 176 VAL A N 1
ATOM 1471 C CA . VAL A 1 176 ? -8.132 3.599 24.767 1.00 90.44 176 VAL A CA 1
ATOM 1472 C C . VAL A 1 176 ? -8.722 4.614 25.737 1.00 90.44 176 VAL A C 1
ATOM 1474 O O . VAL A 1 176 ? -8.912 4.297 26.914 1.00 90.44 176 VAL A O 1
ATOM 1477 N N . LYS A 1 177 ? -9.034 5.811 25.238 1.00 90.81 177 LYS A N 1
ATOM 1478 C CA . LYS A 1 177 ? -9.624 6.878 26.047 1.00 90.81 177 LYS A CA 1
ATOM 1479 C C . LYS A 1 177 ? -10.914 6.413 26.708 1.00 90.81 177 LYS A C 1
ATOM 1481 O O . LYS A 1 177 ? -11.721 5.693 26.117 1.00 90.81 177 LYS A O 1
ATOM 1486 N N . GLN A 1 178 ? -11.135 6.857 27.938 1.00 83.69 178 GLN A N 1
ATOM 1487 C CA . GLN A 1 178 ? -12.382 6.581 28.639 1.00 83.69 178 GLN A CA 1
ATOM 1488 C C . GLN A 1 178 ? -13.446 7.559 28.139 1.00 83.69 178 GLN A C 1
ATOM 1490 O O . GLN A 1 178 ? -13.513 8.708 28.563 1.00 83.69 178 GLN A O 1
ATOM 1495 N N . HIS A 1 179 ? -14.261 7.105 27.191 1.00 82.88 179 HIS A N 1
ATOM 1496 C CA . HIS A 1 179 ? -15.379 7.869 26.654 1.00 82.88 179 HIS A CA 1
ATOM 1497 C C . HIS A 1 179 ? -16.595 6.952 26.524 1.00 82.88 179 HIS A C 1
ATOM 1499 O O . HIS A 1 179 ? -16.469 5.821 26.055 1.00 82.88 179 HIS A O 1
ATOM 1505 N N . THR A 1 180 ? -17.784 7.435 26.892 1.00 80.38 180 THR A N 1
ATOM 1506 C CA . THR A 1 180 ? -19.034 6.646 26.874 1.00 80.38 180 THR A CA 1
ATOM 1507 C C . THR A 1 180 ? -19.303 6.029 25.500 1.00 80.38 180 THR A C 1
ATOM 1509 O O . THR A 1 180 ? -19.542 4.832 25.385 1.00 80.38 180 THR A O 1
ATOM 1512 N N . LYS A 1 181 ? -19.127 6.821 24.435 1.00 82.31 181 LYS A N 1
ATOM 1513 C CA . LYS A 1 181 ? -19.225 6.370 23.031 1.00 82.31 181 LYS A CA 1
ATOM 1514 C C . LYS A 1 181 ? -18.223 5.277 22.630 1.00 82.31 181 LYS A C 1
ATOM 1516 O O . LYS A 1 181 ? -18.454 4.596 21.640 1.00 82.31 181 LYS A O 1
ATOM 1521 N N . PHE A 1 182 ? -17.119 5.106 23.358 1.00 86.81 182 PHE A N 1
ATOM 1522 C CA . PHE A 1 182 ? -16.125 4.075 23.051 1.00 86.81 182 PHE A CA 1
ATOM 1523 C C . PHE A 1 182 ? -16.420 2.747 23.738 1.00 86.81 182 PHE A C 1
ATOM 1525 O O . PHE A 1 182 ? -15.767 1.769 23.405 1.00 86.81 182 PHE A O 1
ATOM 1532 N N . GLY A 1 183 ? -17.398 2.676 24.651 1.00 81.50 183 GLY A N 1
ATOM 1533 C CA . GLY A 1 183 ? -17.728 1.440 25.365 1.00 81.50 183 GLY A CA 1
ATOM 1534 C C . GLY A 1 183 ? -17.997 0.263 24.424 1.00 81.50 183 GLY A C 1
ATOM 1535 O O . GLY A 1 183 ? -17.425 -0.806 24.613 1.00 81.50 183 GLY A O 1
ATOM 1536 N N . VAL A 1 184 ? -18.781 0.502 23.368 1.00 82.69 184 VAL A N 1
ATOM 1537 C CA . VAL A 1 184 ? -19.176 -0.518 22.380 1.00 82.69 184 VAL A CA 1
ATOM 1538 C C . VAL A 1 184 ? -18.014 -0.927 21.470 1.00 82.69 184 VAL A C 1
ATOM 1540 O O . VAL A 1 184 ? -17.886 -2.098 21.139 1.00 82.69 184 VAL A O 1
ATOM 1543 N N . ILE A 1 185 ? -17.139 0.017 21.106 1.00 86.56 185 ILE A N 1
ATOM 1544 C CA . ILE A 1 185 ? -16.019 -0.221 20.175 1.00 86.56 185 ILE A CA 1
ATOM 1545 C C . ILE A 1 185 ? -14.681 -0.512 20.874 1.00 86.56 185 ILE A C 1
ATOM 1547 O O . ILE A 1 185 ? -13.632 -0.631 20.239 1.00 86.56 185 ILE A O 1
ATOM 1551 N N . LYS A 1 186 ? -14.679 -0.580 22.210 1.00 87.88 186 LYS A N 1
ATOM 1552 C CA . LYS A 1 186 ? -13.471 -0.785 23.017 1.00 87.88 186 LYS A CA 1
ATOM 1553 C C . LYS A 1 186 ? -12.738 -2.086 22.664 1.00 87.88 186 LYS A C 1
ATOM 1555 O O . LYS A 1 186 ? -11.506 -2.041 22.658 1.00 87.88 186 LYS A O 1
ATOM 1560 N N . PRO A 1 187 ? -13.418 -3.218 22.382 1.00 88.06 187 PRO A N 1
ATOM 1561 C CA . PRO A 1 187 ? -12.753 -4.438 21.924 1.00 88.06 187 PRO A CA 1
ATOM 1562 C C . PRO A 1 187 ? -11.984 -4.228 20.612 1.00 88.06 187 PRO A C 1
ATOM 1564 O O . PRO A 1 187 ? -10.782 -4.484 20.576 1.00 88.06 187 PRO A O 1
ATOM 1567 N N . GLN A 1 188 ? -12.628 -3.644 19.597 1.00 88.00 188 GLN A N 1
ATOM 1568 C CA . GLN A 1 188 ? -12.032 -3.357 18.288 1.00 88.00 188 GLN A CA 1
ATOM 1569 C C . GLN A 1 188 ? -10.829 -2.413 18.427 1.00 88.00 188 GLN A C 1
ATOM 1571 O O . GLN A 1 188 ? -9.761 -2.648 17.865 1.00 88.00 188 GLN A O 1
ATOM 1576 N N . LEU A 1 189 ? -10.950 -1.366 19.253 1.00 89.00 189 LEU A N 1
ATOM 1577 C CA . LEU A 1 189 ? -9.841 -0.448 19.530 1.00 89.00 189 LEU A CA 1
ATOM 1578 C C . LEU A 1 189 ? -8.677 -1.125 20.274 1.00 89.00 189 LEU A C 1
ATOM 1580 O O . LEU A 1 189 ? -7.521 -0.739 20.097 1.00 89.00 189 LEU A O 1
ATOM 1584 N N . LYS A 1 190 ? -8.928 -2.126 21.121 1.00 88.94 190 LYS A N 1
ATOM 1585 C CA . LYS A 1 190 ? -7.839 -2.890 21.751 1.00 88.94 190 LYS A CA 1
ATOM 1586 C C . LYS A 1 190 ? -7.112 -3.761 20.731 1.00 88.94 190 LYS A C 1
ATOM 1588 O O . LYS A 1 190 ? -5.885 -3.815 20.766 1.00 88.94 190 LYS A O 1
ATOM 1593 N N . GLU A 1 191 ? -7.853 -4.382 19.823 1.00 88.00 191 GLU A N 1
ATOM 1594 C CA . GLU A 1 191 ? -7.326 -5.257 18.777 1.00 88.00 191 GLU A CA 1
ATOM 1595 C C . GLU A 1 191 ? -6.391 -4.507 17.817 1.00 88.00 191 GLU A C 1
ATOM 1597 O O . GLU A 1 191 ? -5.244 -4.910 17.617 1.00 88.00 191 GLU A O 1
ATOM 1602 N N . ILE A 1 192 ? -6.804 -3.329 17.338 1.00 89.81 192 ILE A N 1
ATOM 1603 C CA . ILE A 1 192 ? -5.998 -2.524 16.403 1.00 89.81 192 ILE A CA 1
ATOM 1604 C C . ILE A 1 192 ? -4.945 -1.630 17.081 1.00 89.81 192 ILE A C 1
ATOM 1606 O O . ILE A 1 192 ? -4.298 -0.810 16.419 1.00 89.81 192 ILE A O 1
ATOM 1610 N N . LYS A 1 193 ? -4.727 -1.755 18.400 1.00 90.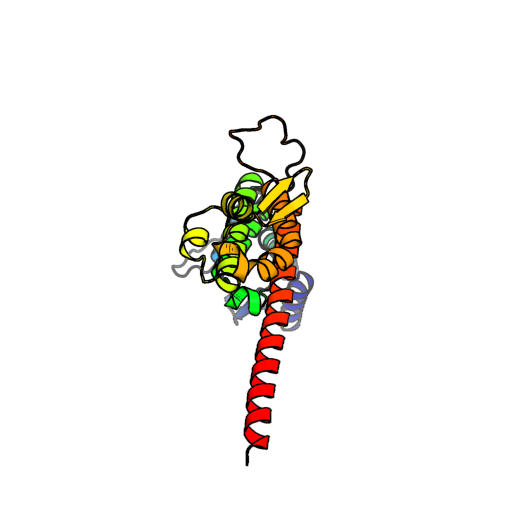94 193 LYS A N 1
ATOM 1611 C CA . LYS A 1 193 ? -3.752 -0.936 19.152 1.00 90.94 193 LYS A CA 1
ATOM 1612 C C . LYS A 1 193 ? -2.337 -1.063 18.574 1.00 90.94 193 LYS A C 1
ATOM 1614 O O . LYS A 1 193 ? -1.634 -0.060 18.410 1.00 90.94 193 LYS A O 1
ATOM 1619 N N . SER A 1 194 ? -1.906 -2.289 18.273 1.00 88.38 194 SER A N 1
ATOM 1620 C CA . SER A 1 194 ? -0.572 -2.575 17.724 1.00 88.38 194 SER A CA 1
ATOM 1621 C C . SER A 1 194 ? -0.392 -1.944 16.339 1.00 88.38 194 SER A C 1
ATOM 1623 O O . SER A 1 194 ? 0.625 -1.289 16.079 1.00 88.38 194 SER A O 1
ATOM 1625 N N . LEU A 1 195 ? -1.423 -2.041 15.495 1.00 91.25 195 LEU A N 1
ATOM 1626 C CA . LEU A 1 195 ? -1.500 -1.376 14.202 1.00 91.25 195 LEU A CA 1
ATOM 1627 C C . LEU A 1 195 ? -1.388 0.148 14.362 1.00 91.25 195 LEU A C 1
ATOM 1629 O O . LEU A 1 195 ? -0.538 0.765 13.723 1.00 91.25 195 LEU A O 1
ATOM 1633 N N . CYS A 1 196 ? -2.143 0.764 15.274 1.00 90.38 196 CYS A N 1
ATOM 1634 C CA . CYS A 1 196 ? -2.081 2.210 15.527 1.00 90.38 196 CYS A CA 1
ATOM 1635 C C . CYS A 1 196 ? -0.683 2.680 15.968 1.00 90.38 196 CYS A C 1
ATOM 1637 O O . CYS A 1 196 ? -0.196 3.722 15.514 1.00 90.38 196 CYS A O 1
ATOM 1639 N N . LYS A 1 197 ? 0.017 1.888 16.793 1.00 87.38 197 LYS A N 1
ATOM 1640 C CA . LYS A 1 197 ? 1.420 2.143 17.172 1.00 87.38 197 LYS A CA 1
ATOM 1641 C C . LYS A 1 197 ? 2.340 2.100 15.945 1.00 87.38 197 LYS A C 1
ATOM 1643 O O . LYS A 1 197 ? 3.187 2.987 15.765 1.00 87.38 197 LYS A O 1
ATOM 1648 N N . LYS A 1 198 ? 2.151 1.117 15.059 1.00 88.12 198 LYS A N 1
ATOM 1649 C CA . LYS A 1 198 ? 2.912 0.989 13.807 1.00 88.12 198 LYS A CA 1
ATOM 1650 C C . LYS A 1 198 ? 2.623 2.132 12.832 1.00 88.12 198 LYS A C 1
ATOM 1652 O O . LYS A 1 198 ? 3.554 2.687 12.251 1.00 88.12 198 LYS A O 1
ATOM 1657 N N . ILE A 1 199 ? 1.371 2.553 12.705 1.00 88.75 199 ILE A N 1
ATOM 1658 C CA . ILE A 1 199 ? 0.983 3.679 11.854 1.00 88.75 199 ILE A CA 1
ATOM 1659 C C . ILE A 1 199 ? 1.620 4.974 12.367 1.00 88.75 199 ILE A C 1
ATOM 1661 O O . ILE A 1 199 ? 2.302 5.660 11.610 1.00 88.75 199 ILE A O 1
ATOM 1665 N N . LYS A 1 200 ? 1.506 5.278 13.668 1.00 84.94 200 LYS A N 1
ATOM 1666 C CA . LYS A 1 200 ? 2.096 6.497 14.249 1.00 84.94 200 LYS A CA 1
ATOM 1667 C C . LYS A 1 200 ? 3.613 6.558 14.058 1.00 84.94 200 LYS A C 1
ATOM 1669 O O . LYS A 1 200 ? 4.151 7.627 13.790 1.00 84.94 200 LYS A O 1
ATOM 1674 N N . THR A 1 201 ? 4.315 5.434 14.204 1.00 81.94 201 THR A N 1
ATOM 1675 C CA . THR A 1 201 ? 5.766 5.376 13.946 1.00 81.94 201 THR A CA 1
ATOM 1676 C C . THR A 1 201 ? 6.093 5.537 12.464 1.00 81.94 201 THR A C 1
ATOM 1678 O O . THR A 1 201 ? 7.057 6.219 12.133 1.00 81.94 201 THR A O 1
ATOM 1681 N N . THR A 1 202 ? 5.258 5.001 11.576 1.00 84.12 202 THR A N 1
ATOM 1682 C CA . THR A 1 202 ? 5.407 5.1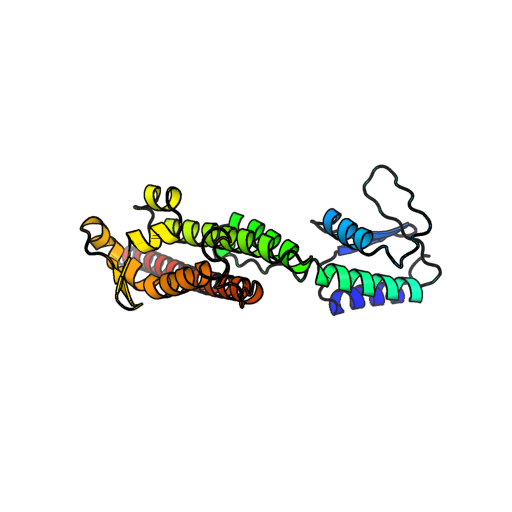38 10.121 1.00 84.12 202 THR A CA 1
ATOM 1683 C C . THR A 1 202 ? 5.180 6.579 9.656 1.00 84.12 202 THR A C 1
ATOM 1685 O O . THR A 1 202 ? 5.988 7.100 8.896 1.00 84.12 202 THR A O 1
ATOM 1688 N N . PHE A 1 203 ? 4.172 7.277 10.189 1.00 77.19 203 PHE A N 1
ATOM 1689 C CA . PHE A 1 203 ? 3.915 8.696 9.895 1.00 77.19 203 PHE A CA 1
ATOM 1690 C C . PHE A 1 203 ? 5.005 9.647 10.404 1.00 77.19 203 PHE A C 1
ATOM 1692 O O . PHE A 1 203 ? 5.163 10.740 9.865 1.00 77.19 203 PHE A O 1
ATOM 1699 N N . LYS A 1 204 ? 5.784 9.248 11.419 1.00 72.06 204 LYS A N 1
ATOM 1700 C CA . LYS A 1 204 ? 6.949 10.029 11.867 1.00 72.06 204 LYS A CA 1
ATOM 1701 C C . LYS A 1 204 ? 8.087 10.026 10.842 1.00 72.06 204 LYS A C 1
ATOM 1703 O O . LYS A 1 204 ? 8.939 10.908 10.908 1.00 72.06 204 LYS A O 1
ATOM 1708 N N . LEU A 1 205 ? 8.118 9.069 9.911 1.00 65.56 205 LEU A N 1
ATOM 1709 C CA . LEU A 1 205 ? 9.151 9.003 8.880 1.00 65.56 205 LEU A CA 1
ATOM 1710 C C . LEU A 1 205 ? 8.901 10.086 7.816 1.00 65.56 205 LEU A C 1
ATOM 1712 O O . LEU A 1 205 ? 7.956 10.002 7.028 1.00 65.56 205 LEU A O 1
ATOM 1716 N N . GLY A 1 206 ? 9.768 11.107 7.821 1.00 53.62 206 GLY A N 1
ATOM 1717 C CA . GLY A 1 206 ? 9.845 12.208 6.847 1.00 53.62 206 GLY A CA 1
ATOM 1718 C C . GLY A 1 206 ? 8.812 13.329 6.966 1.00 53.62 206 GLY A C 1
ATOM 1719 O O . GLY A 1 206 ? 8.542 13.991 5.965 1.00 53.62 206 GLY A O 1
ATOM 1720 N N . ASN A 1 207 ? 8.158 13.478 8.118 1.00 53.66 207 ASN A N 1
ATOM 1721 C CA . ASN A 1 207 ? 7.112 14.485 8.314 1.00 53.66 207 ASN A CA 1
ATOM 1722 C C . ASN A 1 207 ? 7.601 15.913 7.968 1.00 53.66 207 ASN A C 1
ATOM 1724 O O . ASN A 1 207 ? 8.778 16.202 8.170 1.00 53.66 207 ASN A O 1
ATOM 1728 N N . ASP A 1 208 ? 6.699 16.754 7.446 1.00 49.66 208 ASP A N 1
ATOM 1729 C CA . ASP A 1 208 ? 6.981 17.974 6.665 1.00 49.66 208 ASP A CA 1
ATOM 1730 C C . ASP A 1 208 ? 8.148 18.847 7.164 1.00 49.66 208 ASP A C 1
ATOM 1732 O O . ASP A 1 208 ? 8.247 19.215 8.339 1.00 49.66 208 ASP A O 1
ATOM 1736 N N . PHE A 1 209 ? 8.988 19.234 6.198 1.00 46.75 209 PHE A N 1
ATOM 1737 C CA . PHE A 1 209 ? 10.199 20.052 6.315 1.00 46.75 209 PHE A CA 1
ATOM 1738 C C . PHE A 1 209 ? 10.036 21.357 7.120 1.00 46.75 209 PHE A C 1
ATOM 1740 O O . PHE A 1 209 ? 11.016 21.853 7.666 1.00 46.75 209 PHE A O 1
ATOM 1747 N N . ALA A 1 210 ? 8.821 21.894 7.265 1.00 46.78 210 ALA A N 1
ATOM 1748 C CA . ALA A 1 210 ? 8.587 23.199 7.888 1.00 46.78 210 ALA A CA 1
ATOM 1749 C C . ALA A 1 210 ? 8.833 23.256 9.411 1.00 46.78 210 ALA A C 1
ATOM 1751 O O . ALA A 1 210 ? 9.004 24.346 9.951 1.00 46.78 210 ALA A O 1
ATOM 1752 N N . HIS A 1 211 ? 8.856 22.123 10.127 1.00 44.19 211 HIS A N 1
ATOM 1753 C CA . HIS A 1 211 ? 8.968 22.138 11.597 1.00 44.19 211 HIS A CA 1
ATOM 1754 C C . HIS A 1 211 ? 10.246 21.518 12.183 1.00 44.19 211 HIS A C 1
ATOM 1756 O O . HIS A 1 211 ? 10.452 21.624 13.391 1.00 44.19 211 HIS A O 1
ATOM 1762 N N . TYR A 1 212 ? 11.118 20.886 11.387 1.00 45.78 212 TYR A N 1
ATOM 1763 C CA . TYR A 1 212 ? 12.261 20.131 11.926 1.00 45.78 212 TYR A CA 1
ATOM 1764 C C . TYR A 1 212 ? 13.455 20.016 10.963 1.00 45.78 212 TYR A C 1
ATOM 1766 O O . TYR A 1 212 ? 13.902 18.909 10.663 1.00 45.78 212 TYR A O 1
ATOM 1774 N N . GLU A 1 213 ? 14.079 21.131 10.581 1.00 41.44 213 GLU A N 1
ATOM 1775 C CA . GLU A 1 213 ? 15.367 21.146 9.848 1.00 41.44 213 GLU A CA 1
ATOM 1776 C C . GLU A 1 213 ? 16.543 20.422 10.561 1.00 41.44 213 GLU A C 1
ATOM 1778 O O . GLU A 1 213 ? 17.666 20.436 10.077 1.00 41.44 213 GLU A O 1
ATOM 1783 N N . ARG A 1 214 ? 16.341 19.752 11.709 1.00 46.78 214 ARG A N 1
ATOM 1784 C CA . ARG A 1 214 ? 17.419 19.100 12.487 1.00 46.78 214 ARG A CA 1
ATOM 1785 C C . ARG A 1 214 ? 17.203 17.627 12.854 1.00 46.78 214 ARG A C 1
ATOM 1787 O O . ARG A 1 214 ? 18.015 17.071 13.581 1.00 46.78 214 ARG A O 1
ATOM 1794 N N . ARG A 1 215 ? 16.136 16.961 12.386 1.00 43.09 215 ARG A N 1
ATOM 1795 C CA . ARG A 1 215 ? 15.948 15.497 12.598 1.00 43.09 215 ARG A CA 1
ATOM 1796 C C . ARG A 1 215 ? 16.148 14.654 11.331 1.00 43.09 215 ARG A C 1
ATOM 1798 O O . ARG A 1 215 ? 15.990 13.437 11.379 1.00 43.09 215 ARG A O 1
ATOM 1805 N N . MET A 1 216 ? 16.480 15.298 10.214 1.00 41.22 216 MET A N 1
ATOM 1806 C CA . MET A 1 216 ? 16.463 14.741 8.856 1.00 41.22 216 MET A CA 1
ATOM 1807 C C . MET A 1 216 ? 17.812 14.161 8.388 1.00 41.22 216 MET A C 1
ATOM 1809 O O . MET A 1 216 ? 18.106 14.193 7.205 1.00 41.22 216 MET A O 1
ATOM 1813 N N . GLU A 1 217 ? 18.630 13.574 9.264 1.00 47.09 217 GLU A N 1
ATOM 1814 C CA . GLU A 1 217 ? 19.791 12.790 8.789 1.00 47.09 217 GLU A CA 1
ATOM 1815 C C . GLU A 1 217 ? 19.434 11.341 8.417 1.00 47.09 217 GLU A C 1
ATOM 1817 O O . GLU A 1 217 ? 20.259 10.618 7.866 1.00 47.09 217 GLU A O 1
ATOM 1822 N N . LYS A 1 218 ? 18.206 10.877 8.697 1.00 52.22 218 LYS A N 1
ATOM 1823 C CA . LYS A 1 218 ? 17.776 9.498 8.390 1.00 52.22 218 LYS A CA 1
ATOM 1824 C C . LYS A 1 218 ? 16.340 9.430 7.871 1.00 52.22 218 LYS A C 1
ATOM 1826 O O . LYS A 1 218 ? 15.514 8.678 8.388 1.00 52.22 218 LYS A O 1
ATOM 1831 N N . PHE A 1 219 ? 16.021 10.226 6.853 1.00 58.09 219 PHE A N 1
ATOM 1832 C CA . PHE A 1 219 ? 14.849 9.952 6.025 1.00 58.09 219 PHE A CA 1
ATOM 1833 C C . PHE A 1 219 ? 15.142 8.714 5.166 1.00 58.09 219 PHE A C 1
ATOM 1835 O O . PHE A 1 219 ? 16.136 8.671 4.453 1.00 58.09 219 PHE A O 1
ATOM 1842 N N . ASN A 1 220 ? 14.325 7.665 5.287 1.00 73.25 220 ASN A N 1
ATOM 1843 C CA . ASN A 1 220 ? 14.488 6.451 4.490 1.00 73.25 220 ASN A CA 1
ATOM 1844 C C . ASN A 1 220 ? 13.137 6.052 3.891 1.00 73.25 220 ASN A C 1
ATOM 1846 O O . ASN A 1 220 ? 12.359 5.305 4.491 1.00 73.25 220 ASN A O 1
ATOM 1850 N N . THR A 1 221 ? 12.857 6.551 2.687 1.00 72.25 221 THR A N 1
ATOM 1851 C CA . THR A 1 221 ? 11.661 6.215 1.900 1.00 72.25 221 THR A CA 1
ATOM 1852 C C . THR A 1 221 ? 11.493 4.706 1.718 1.00 72.25 221 THR A C 1
ATOM 1854 O O . THR A 1 221 ? 10.372 4.200 1.686 1.00 72.25 221 THR A O 1
ATOM 1857 N N . SER A 1 222 ? 12.587 3.939 1.661 1.00 76.50 222 SER A N 1
ATOM 1858 C CA . SER A 1 222 ? 12.514 2.473 1.612 1.00 76.50 222 SER A CA 1
ATOM 1859 C C . SER A 1 222 ? 11.950 1.876 2.901 1.00 76.50 222 SER A C 1
ATOM 1861 O O . SER A 1 222 ? 11.153 0.942 2.837 1.00 76.50 222 SER A O 1
ATOM 1863 N N . GLN A 1 223 ? 12.282 2.442 4.062 1.00 80.62 223 GLN A N 1
ATOM 1864 C CA . GLN A 1 223 ? 11.699 2.032 5.338 1.00 80.62 223 GLN A CA 1
ATOM 1865 C C . GLN A 1 223 ? 10.219 2.424 5.447 1.00 80.62 223 GLN A C 1
ATOM 1867 O O . GLN A 1 223 ? 9.420 1.636 5.956 1.00 80.62 223 GLN A O 1
ATOM 1872 N N . LEU A 1 224 ? 9.839 3.602 4.940 1.00 85.12 224 LEU A N 1
ATOM 1873 C CA . LEU A 1 224 ? 8.437 4.019 4.845 1.00 85.12 224 LEU A CA 1
ATOM 1874 C C . LEU A 1 224 ? 7.635 3.043 3.974 1.00 85.12 224 LEU A C 1
ATOM 1876 O O . LEU A 1 224 ? 6.633 2.502 4.437 1.00 85.12 224 LEU A O 1
ATOM 1880 N N . HIS A 1 225 ? 8.121 2.748 2.767 1.00 87.31 225 HIS A N 1
ATOM 1881 C CA . HIS A 1 225 ? 7.498 1.781 1.865 1.00 87.31 225 HIS A CA 1
ATOM 1882 C C . HIS A 1 225 ? 7.372 0.394 2.518 1.00 87.31 225 HIS A C 1
ATOM 1884 O O . HIS A 1 225 ? 6.281 -0.167 2.567 1.00 87.31 225 HIS A O 1
ATOM 1890 N N . SER A 1 226 ? 8.451 -0.127 3.113 1.00 84.50 226 SER A N 1
ATOM 1891 C CA . SER A 1 226 ? 8.428 -1.422 3.809 1.00 84.50 226 SER A CA 1
ATOM 1892 C C . SER A 1 226 ? 7.410 -1.457 4.955 1.00 84.50 226 SER A C 1
ATOM 1894 O O . SER A 1 226 ? 6.717 -2.455 5.145 1.00 84.50 226 SER A O 1
ATOM 1896 N N . ASN A 1 227 ? 7.282 -0.370 5.719 1.00 88.31 227 ASN A N 1
ATOM 1897 C CA . ASN A 1 227 ? 6.289 -0.285 6.784 1.00 88.31 227 ASN A CA 1
ATOM 1898 C C . ASN A 1 227 ? 4.855 -0.266 6.244 1.00 88.31 227 ASN A C 1
ATOM 1900 O O . ASN A 1 227 ? 3.993 -0.889 6.858 1.00 88.31 227 ASN A O 1
ATOM 1904 N N . ILE A 1 228 ? 4.611 0.408 5.118 1.00 91.31 228 ILE A N 1
ATOM 1905 C CA . ILE A 1 228 ? 3.301 0.420 4.456 1.00 91.31 228 ILE A CA 1
ATOM 1906 C C . ILE A 1 228 ? 2.915 -0.992 4.014 1.00 91.31 228 ILE A C 1
ATOM 1908 O O . ILE A 1 228 ? 1.811 -1.420 4.322 1.00 91.31 228 ILE A O 1
ATOM 1912 N N . LEU A 1 229 ? 3.830 -1.746 3.398 1.00 89.56 229 LEU A N 1
ATOM 1913 C CA . LEU A 1 229 ? 3.556 -3.131 2.991 1.00 89.56 229 LEU A CA 1
ATOM 1914 C C . LEU A 1 229 ? 3.273 -4.052 4.190 1.00 89.56 229 LEU A C 1
ATOM 1916 O O . LEU A 1 229 ? 2.410 -4.918 4.117 1.00 89.56 229 LEU A O 1
ATOM 1920 N N . LYS A 1 230 ? 3.955 -3.851 5.326 1.00 89.19 230 LYS A N 1
ATOM 1921 C CA . LYS A 1 230 ? 3.668 -4.599 6.567 1.00 89.19 230 LYS A CA 1
ATOM 1922 C C . LYS A 1 230 ? 2.296 -4.259 7.151 1.00 89.19 230 LYS A C 1
ATOM 1924 O O . LYS A 1 230 ? 1.630 -5.127 7.700 1.00 89.19 230 LYS A O 1
ATOM 1929 N N . ILE A 1 231 ? 1.892 -2.993 7.061 1.00 93.50 231 ILE A N 1
ATOM 1930 C CA . ILE A 1 231 ? 0.561 -2.536 7.475 1.00 93.50 231 ILE A CA 1
ATOM 1931 C C . ILE A 1 231 ? -0.513 -3.133 6.560 1.00 93.50 231 ILE A C 1
ATOM 1933 O O . ILE A 1 231 ? -1.513 -3.641 7.051 1.00 93.50 231 ILE A O 1
ATOM 1937 N N . GLU A 1 232 ? -0.281 -3.121 5.249 1.00 93.94 232 GLU A N 1
ATOM 1938 C CA . GLU A 1 232 ? -1.151 -3.753 4.259 1.00 93.94 232 GLU A CA 1
ATOM 1939 C C . GLU A 1 232 ? -1.326 -5.251 4.540 1.00 93.94 232 GLU A C 1
ATOM 1941 O O . GLU A 1 232 ? -2.447 -5.739 4.569 1.00 93.94 232 GLU A O 1
ATOM 1946 N N . GLN A 1 233 ? -0.232 -5.970 4.810 1.00 89.94 233 GLN A N 1
ATOM 1947 C CA . GLN A 1 233 ? -0.273 -7.389 5.182 1.00 89.94 233 GLN A CA 1
ATOM 1948 C C . GLN A 1 233 ? -1.073 -7.638 6.464 1.00 89.94 233 GLN A C 1
ATOM 1950 O O . GLN A 1 233 ? -1.844 -8.589 6.521 1.00 89.94 233 GLN A O 1
ATOM 1955 N N . TYR A 1 234 ? -0.907 -6.788 7.480 1.00 92.62 234 TYR A N 1
ATOM 1956 C CA . TYR A 1 234 ? -1.685 -6.890 8.715 1.00 92.62 234 TYR A CA 1
ATOM 1957 C C . TYR A 1 234 ? -3.187 -6.729 8.448 1.00 92.62 234 TYR A C 1
ATOM 1959 O O . TYR A 1 234 ? -3.985 -7.511 8.955 1.00 92.62 234 TYR A O 1
ATOM 1967 N N . ILE A 1 235 ? -3.569 -5.729 7.647 1.00 94.12 235 ILE A N 1
ATOM 1968 C CA . ILE A 1 235 ? -4.975 -5.470 7.312 1.00 94.12 235 ILE A CA 1
ATOM 1969 C C . ILE A 1 235 ? -5.557 -6.622 6.498 1.00 94.12 235 ILE A C 1
ATOM 1971 O O . ILE A 1 235 ? -6.654 -7.075 6.799 1.00 94.12 235 ILE A O 1
ATOM 1975 N N . ASP A 1 236 ? -4.826 -7.117 5.499 1.00 92.88 236 ASP A N 1
ATOM 1976 C CA . ASP A 1 236 ? -5.286 -8.232 4.670 1.00 92.88 236 ASP A CA 1
ATOM 1977 C C . ASP A 1 236 ? -5.556 -9.481 5.513 1.00 92.88 236 ASP A C 1
ATOM 1979 O O . ASP A 1 236 ? -6.607 -10.099 5.376 1.00 92.88 236 ASP A O 1
ATOM 1983 N N . PHE A 1 237 ? -4.644 -9.801 6.434 1.00 90.00 237 PHE A N 1
ATOM 1984 C CA . PHE A 1 237 ? -4.813 -10.909 7.367 1.00 90.00 237 PHE A CA 1
ATOM 1985 C C . PHE A 1 237 ? -6.054 -10.728 8.254 1.00 90.00 237 PHE A C 1
ATOM 1987 O O . PHE A 1 237 ? -6.864 -11.642 8.375 1.00 90.00 237 PHE A O 1
ATOM 1994 N N . HIS A 1 238 ? -6.249 -9.538 8.827 1.00 88.50 238 HIS A N 1
ATOM 1995 C CA . HIS A 1 238 ? -7.390 -9.273 9.709 1.00 88.50 238 HIS A CA 1
ATOM 1996 C C . HIS A 1 238 ? -8.735 -9.322 8.971 1.00 88.50 238 HIS A C 1
ATOM 1998 O O . HIS A 1 238 ? -9.701 -9.899 9.463 1.00 88.50 238 HIS A O 1
ATOM 2004 N N . MET A 1 239 ? -8.782 -8.814 7.737 1.00 87.25 239 MET A N 1
ATOM 2005 C CA . MET A 1 239 ? -9.970 -8.927 6.889 1.00 87.25 239 MET A CA 1
ATOM 2006 C C . MET A 1 239 ? -10.330 -10.381 6.565 1.00 87.25 239 MET A C 1
ATOM 2008 O O . MET A 1 239 ? -11.512 -10.708 6.475 1.00 87.25 239 MET A O 1
ATOM 2012 N N . GLN A 1 240 ? -9.334 -11.254 6.390 1.00 85.69 240 GLN A N 1
ATOM 2013 C CA . GLN A 1 240 ? -9.580 -12.685 6.199 1.00 85.69 240 GLN A CA 1
ATOM 2014 C C . GLN A 1 240 ? -10.182 -13.319 7.457 1.00 85.69 240 GLN A C 1
ATOM 2016 O O . GLN A 1 240 ? -11.109 -14.119 7.345 1.00 85.69 240 GLN A O 1
ATOM 2021 N N . GLU A 1 241 ? -9.696 -12.954 8.647 1.00 82.88 241 GLU A N 1
ATOM 2022 C CA . GLU A 1 241 ? -10.245 -13.462 9.908 1.00 82.88 241 GLU A CA 1
ATOM 2023 C C . GLU A 1 241 ? -11.703 -13.038 10.120 1.00 82.88 241 GLU A C 1
ATOM 2025 O O . GLU A 1 241 ? -12.526 -13.886 10.466 1.00 82.88 241 GLU A O 1
ATOM 2030 N N . GLU A 1 242 ? -12.042 -11.769 9.875 1.00 78.25 242 GLU A N 1
ATOM 2031 C CA . GLU A 1 242 ? -13.428 -11.284 9.968 1.00 78.25 242 GLU A CA 1
ATOM 2032 C C . GLU A 1 242 ? -14.349 -11.993 8.969 1.00 78.25 242 GLU A C 1
ATOM 2034 O O . GLU A 1 242 ? -15.400 -12.499 9.353 1.00 78.25 242 GLU A O 1
ATOM 2039 N N . PHE A 1 243 ? -13.913 -12.165 7.718 1.00 73.94 243 PHE A N 1
ATOM 2040 C CA . PHE A 1 243 ? -14.691 -12.909 6.723 1.00 73.94 243 PHE A CA 1
ATOM 2041 C C . PHE A 1 243 ? -14.972 -14.358 7.157 1.00 73.94 243 PHE A C 1
ATOM 2043 O O . PHE A 1 243 ? -16.074 -14.876 6.973 1.00 73.94 243 PHE A O 1
ATOM 2050 N N . VAL A 1 244 ? -13.987 -15.027 7.766 1.00 70.00 244 VAL A N 1
ATOM 2051 C CA . VAL A 1 244 ? -14.160 -16.390 8.289 1.00 70.00 244 VAL A CA 1
ATOM 2052 C C . VAL A 1 244 ? -15.112 -16.419 9.488 1.00 70.00 244 VAL A C 1
ATOM 2054 O O . VAL A 1 244 ? -15.872 -17.382 9.621 1.00 70.00 244 VAL A O 1
ATOM 2057 N N . LYS A 1 245 ? -15.097 -15.401 10.360 1.00 78.25 245 LYS A N 1
ATOM 2058 C CA . LYS A 1 245 ? -16.056 -15.287 11.473 1.00 78.25 245 LYS A CA 1
ATOM 2059 C C . LYS A 1 245 ? -17.482 -15.126 10.951 1.00 78.25 245 LYS A C 1
ATOM 2061 O O . LYS A 1 245 ? -18.352 -15.874 11.391 1.00 78.25 245 LYS A O 1
ATOM 2066 N N . ASP A 1 246 ? -17.691 -14.238 9.983 1.00 75.44 246 ASP A N 1
ATOM 2067 C CA . ASP A 1 246 ? -19.002 -14.000 9.372 1.00 75.44 246 ASP A CA 1
ATOM 2068 C C . ASP A 1 246 ? -19.543 -15.261 8.694 1.00 75.44 246 ASP A C 1
ATOM 2070 O O . ASP A 1 246 ? -20.696 -15.637 8.898 1.00 75.44 246 ASP A O 1
ATOM 2074 N N . MET A 1 247 ? -18.696 -15.979 7.950 1.00 70.19 247 MET A N 1
ATOM 2075 C CA . MET A 1 247 ? -19.084 -17.234 7.303 1.00 70.19 247 MET A CA 1
ATOM 2076 C C . MET A 1 247 ? -19.457 -18.320 8.321 1.00 70.19 247 MET A C 1
ATOM 2078 O O . MET A 1 247 ? -20.427 -19.043 8.118 1.00 70.19 247 MET A O 1
ATOM 2082 N N . LYS A 1 248 ? -18.722 -18.435 9.436 1.00 71.88 248 LYS A N 1
ATOM 2083 C CA . LYS A 1 248 ? -19.071 -19.370 10.519 1.00 71.88 248 LYS A CA 1
ATOM 2084 C C . LYS A 1 248 ? -20.380 -18.988 11.205 1.00 71.88 248 LYS A C 1
ATOM 2086 O O . LYS A 1 248 ? -21.172 -19.872 11.502 1.00 71.88 248 LYS A O 1
ATOM 2091 N N . ALA A 1 249 ? -20.607 -17.699 11.450 1.00 77.31 249 ALA A N 1
ATOM 2092 C CA . ALA A 1 249 ? -21.851 -17.215 12.040 1.00 77.31 249 ALA A CA 1
ATOM 2093 C C . ALA A 1 249 ? -23.052 -17.484 11.121 1.00 77.31 249 ALA A C 1
ATOM 2095 O O . ALA A 1 249 ? -24.090 -17.928 11.601 1.00 77.31 249 ALA A O 1
ATOM 2096 N N . PHE A 1 250 ? -22.885 -17.277 9.811 1.00 78.75 250 PHE A N 1
ATOM 2097 C CA . PHE A 1 250 ? -23.891 -17.605 8.803 1.00 78.75 250 PHE A CA 1
ATOM 2098 C C . PHE A 1 250 ? -24.204 -19.104 8.776 1.00 78.75 250 PHE A C 1
ATOM 2100 O O . PHE A 1 250 ? -25.364 -19.475 8.909 1.00 78.75 250 PHE A O 1
ATOM 2107 N N . LEU A 1 251 ? -23.177 -19.958 8.678 1.00 71.56 251 LEU A N 1
ATOM 2108 C CA . LEU A 1 251 ? -23.362 -21.412 8.663 1.00 71.56 251 LEU A CA 1
ATOM 2109 C C . LEU A 1 251 ? -24.049 -21.900 9.941 1.00 71.56 251 LEU A C 1
ATOM 2111 O O . LEU A 1 251 ? -25.000 -22.662 9.859 1.00 71.56 251 LEU A O 1
ATOM 2115 N N . ASN A 1 252 ? -23.617 -21.434 11.115 1.00 78.44 252 ASN A N 1
ATOM 2116 C CA . ASN A 1 252 ? -24.258 -21.811 12.376 1.00 78.44 252 ASN A CA 1
ATOM 2117 C C . ASN A 1 252 ? -25.731 -21.378 12.416 1.00 78.44 252 ASN A C 1
ATOM 2119 O O . ASN A 1 252 ? -26.572 -22.163 12.824 1.00 78.44 252 ASN A O 1
ATOM 2123 N N . ALA A 1 253 ? -26.060 -20.170 11.945 1.00 77.75 253 ALA A N 1
ATOM 2124 C CA . ALA A 1 253 ? -27.446 -19.705 11.886 1.00 77.75 253 ALA A CA 1
ATOM 2125 C C . ALA A 1 253 ? -28.312 -20.510 10.899 1.00 77.75 253 ALA A C 1
ATOM 2127 O O . ALA A 1 253 ? -29.505 -20.680 11.140 1.00 77.75 253 ALA A O 1
ATOM 2128 N N . GLU A 1 254 ? -27.726 -20.995 9.802 1.00 75.81 254 GLU A N 1
ATOM 2129 C CA . GLU A 1 254 ? -28.395 -21.859 8.824 1.00 75.81 254 GLU A CA 1
ATOM 2130 C C . GLU A 1 254 ? -28.646 -23.258 9.417 1.00 75.81 254 GLU A C 1
ATOM 2132 O O . GLU A 1 254 ? -29.781 -23.728 9.413 1.00 75.81 254 GLU A O 1
ATOM 2137 N N . PHE A 1 255 ? -27.639 -23.872 10.049 1.00 68.50 255 PHE A N 1
ATOM 2138 C CA . PHE A 1 255 ? -27.778 -25.192 10.680 1.00 68.50 255 PHE A CA 1
ATOM 2139 C C . PHE A 1 255 ? -28.676 -25.190 11.930 1.00 68.50 255 PHE A C 1
ATOM 2141 O O . PHE A 1 255 ? -29.443 -26.130 12.120 1.00 68.50 255 PHE A O 1
ATOM 2148 N N . ASP A 1 256 ? -28.659 -24.128 12.740 1.00 69.62 256 ASP A N 1
ATOM 2149 C CA . ASP A 1 256 ? -29.551 -23.989 13.903 1.00 69.62 256 ASP A CA 1
ATOM 2150 C C . ASP A 1 256 ? -31.028 -23.811 13.486 1.00 69.62 256 ASP A C 1
ATOM 2152 O O . ASP A 1 256 ? -31.939 -24.040 14.286 1.00 69.62 256 ASP A O 1
ATOM 2156 N N . SER A 1 257 ? -31.288 -23.399 12.236 1.00 59.22 257 SER A N 1
ATOM 2157 C CA . SER A 1 257 ? -32.647 -23.266 11.691 1.00 59.22 257 SER A CA 1
ATOM 2158 C C . SER A 1 257 ? -33.236 -24.587 11.182 1.00 59.22 257 SER A C 1
ATOM 2160 O O . SER A 1 257 ? -34.459 -24.743 11.175 1.00 59.22 257 SER A O 1
ATOM 2162 N N . ASP A 1 258 ? -32.382 -25.558 10.849 1.00 56.56 258 ASP A N 1
ATOM 2163 C CA . ASP A 1 258 ? -32.783 -26.893 10.394 1.00 56.56 258 ASP A CA 1
ATOM 2164 C C . ASP A 1 258 ? -33.094 -27.857 11.559 1.00 56.56 258 ASP A C 1
ATOM 2166 O O . ASP A 1 258 ? -33.830 -28.823 11.374 1.00 56.56 258 ASP A O 1
ATOM 2170 N N . GLU A 1 259 ? -32.615 -27.586 12.781 1.00 54.78 259 GLU A N 1
ATOM 2171 C CA . GLU A 1 259 ? -32.942 -28.378 13.986 1.00 54.78 259 GLU A CA 1
ATOM 2172 C C . GLU A 1 259 ? -34.314 -28.035 14.613 1.00 54.78 259 GLU A C 1
ATOM 2174 O O . GLU A 1 259 ? -34.705 -28.628 15.621 1.00 54.78 259 GLU A O 1
ATOM 2179 N N . GLN A 1 260 ? -35.071 -27.091 14.036 1.00 50.06 260 GLN A N 1
ATOM 2180 C CA . GLN A 1 260 ? -36.406 -26.695 14.519 1.00 50.06 260 GLN A CA 1
ATOM 2181 C C . GLN A 1 260 ? -37.587 -27.355 13.777 1.00 50.06 260 GLN A C 1
ATOM 2183 O O . GLN A 1 260 ? -38.733 -26.957 14.011 1.00 50.06 260 GLN A O 1
ATOM 2188 N N . PHE A 1 261 ? -37.344 -28.367 12.932 1.00 44.62 261 PHE A N 1
ATOM 2189 C CA . PHE A 1 261 ? -38.383 -29.122 12.211 1.00 44.62 261 PHE A CA 1
ATOM 2190 C C . PHE A 1 261 ? -38.468 -30.599 12.609 1.00 44.62 261 PHE A C 1
ATOM 2192 O O . PHE A 1 261 ? -37.416 -31.265 12.717 1.00 44.62 261 PHE A O 1
#

Radius of gyration: 25.18 Å; chains: 1; bounding box: 63×52×70 Å

Foldseek 3Di:
DADDPVLVVLLVVLLVVLQPPWDWDQDGPQGIDTDDPPVVVLVVLVVVVPPPDPQPDDDDDPDPDGDGDDPDSVRVSVVSNVSSNSCCQLQVDDPPDDPLLCVQAVPLSVLLSVLSNCVSVPNLLVSLVSLLVSLQRSVLSLCCVLPVVCNVVSVPDTLVVVQVVQFDADPNATDGDDDPVCPVVVVVCVVCRVVSSLSVVLCVQNPDPPPPPPPPPDRDSVVSSVSSVVSVVVSSVVSVVVVVVVVVVVVVVVVVVVVPD

pLDDT: mean 75.62, std 16.32, range [31.27, 96.25]